Protein AF-R5B743-F1 (afdb_monomer_lite)

Structure (mmCIF, N/CA/C/O backbone):
data_AF-R5B743-F1
#
_entry.id   AF-R5B743-F1
#
loop_
_atom_site.group_PDB
_atom_site.id
_atom_site.type_symbol
_atom_site.label_atom_id
_atom_site.label_alt_id
_atom_site.label_comp_id
_atom_site.label_asym_id
_atom_site.label_entity_id
_atom_site.label_seq_id
_atom_site.pdbx_PDB_ins_code
_atom_site.Cartn_x
_atom_site.Cartn_y
_atom_site.Cartn_z
_atom_site.occupancy
_atom_site.B_iso_or_equiv
_atom_site.auth_seq_id
_atom_site.auth_comp_id
_atom_site.auth_asym_id
_atom_site.auth_atom_id
_atom_site.pdbx_PDB_model_num
ATOM 1 N N . MET A 1 1 ? -42.156 9.345 -15.048 1.00 45.66 1 MET A N 1
ATOM 2 C CA . MET A 1 1 ? -40.883 9.676 -14.371 1.00 45.66 1 MET A CA 1
ATOM 3 C C . MET A 1 1 ? -40.399 8.460 -13.585 1.00 45.66 1 MET A C 1
ATOM 5 O O . MET A 1 1 ? -40.629 8.350 -12.392 1.00 45.66 1 MET A O 1
ATOM 9 N N . LYS A 1 2 ? -39.810 7.484 -14.270 1.00 51.72 2 LYS A N 1
ATOM 10 C CA . LYS A 1 2 ? -39.124 6.329 -13.678 1.00 51.72 2 LYS A CA 1
ATOM 11 C C . LYS A 1 2 ? -37.787 6.313 -14.409 1.00 51.72 2 LYS A C 1
ATOM 13 O O . LYS A 1 2 ? -37.858 6.325 -15.630 1.00 51.72 2 LYS A O 1
ATOM 18 N N . ASN A 1 3 ? -36.669 6.481 -13.694 1.00 46.25 3 ASN A N 1
ATOM 19 C CA . ASN A 1 3 ? -35.263 6.260 -14.120 1.00 46.25 3 ASN A CA 1
ATOM 20 C C . ASN A 1 3 ? -34.226 7.083 -13.320 1.00 46.25 3 ASN A C 1
ATOM 22 O O . ASN A 1 3 ? -33.061 7.111 -13.696 1.00 46.25 3 ASN A O 1
ATOM 26 N N . LEU A 1 4 ? -34.588 7.708 -12.191 1.00 48.09 4 LEU A N 1
ATOM 27 C CA . LEU A 1 4 ? -33.599 8.402 -11.345 1.00 48.09 4 LEU A CA 1
ATOM 28 C C . LEU A 1 4 ? -32.904 7.479 -10.317 1.00 48.09 4 LEU A C 1
ATOM 30 O O . LEU A 1 4 ? -31.839 7.812 -9.814 1.00 48.09 4 LEU A O 1
ATOM 34 N N . GLY A 1 5 ? -33.456 6.290 -10.041 1.00 42.78 5 GLY A N 1
ATOM 35 C CA . GLY A 1 5 ? -32.895 5.345 -9.060 1.00 42.78 5 GLY A CA 1
ATOM 36 C C . GLY A 1 5 ? -31.721 4.489 -9.559 1.00 42.78 5 GLY A C 1
ATOM 37 O O . GLY A 1 5 ? -30.955 3.984 -8.746 1.00 42.78 5 GLY A O 1
ATOM 38 N N . LEU A 1 6 ? -31.547 4.333 -10.878 1.00 48.53 6 LEU A N 1
ATOM 39 C CA . LEU A 1 6 ? -30.544 3.412 -11.432 1.00 48.53 6 LEU A CA 1
ATOM 40 C C . LEU A 1 6 ? -29.128 4.021 -11.470 1.00 48.53 6 LEU A C 1
ATOM 42 O O . LEU A 1 6 ? -28.149 3.315 -11.255 1.00 48.53 6 LEU A O 1
ATOM 46 N N . PHE A 1 7 ? -29.009 5.340 -11.658 1.00 48.09 7 PHE A N 1
ATOM 47 C CA . PHE A 1 7 ? -27.708 6.025 -11.701 1.00 48.09 7 PHE A CA 1
ATOM 48 C C . PHE A 1 7 ? -27.065 6.190 -10.318 1.00 48.09 7 PHE A C 1
ATOM 50 O O . PHE A 1 7 ? -25.853 6.038 -10.188 1.00 48.09 7 PHE A O 1
ATOM 57 N N . ILE A 1 8 ? -27.868 6.433 -9.276 1.00 44.78 8 ILE A N 1
ATOM 58 C CA . ILE A 1 8 ? -27.372 6.559 -7.895 1.00 44.78 8 ILE A CA 1
ATOM 59 C C . ILE A 1 8 ? -26.818 5.217 -7.389 1.00 44.78 8 ILE A C 1
ATOM 61 O O . ILE A 1 8 ? -25.803 5.197 -6.700 1.00 44.78 8 ILE A O 1
ATOM 65 N N . SER A 1 9 ? -27.430 4.095 -7.795 1.00 48.12 9 SER A N 1
ATOM 66 C CA . SER A 1 9 ? -26.965 2.756 -7.425 1.00 48.12 9 SER A CA 1
ATOM 67 C C . SER A 1 9 ? -25.640 2.408 -8.098 1.00 48.12 9 SER A C 1
ATOM 69 O O . SER A 1 9 ? -24.739 1.952 -7.413 1.00 48.12 9 SER A O 1
ATOM 71 N N . ILE A 1 10 ? -25.485 2.647 -9.407 1.00 52.78 10 ILE A N 1
ATOM 72 C CA . ILE A 1 10 ? -24.244 2.309 -10.129 1.00 52.78 10 ILE A CA 1
ATOM 73 C C . ILE A 1 10 ? -23.056 3.121 -9.596 1.00 52.78 10 ILE A C 1
ATOM 75 O O . ILE A 1 10 ? -21.981 2.564 -9.385 1.00 52.78 10 ILE A O 1
ATOM 79 N N . ILE A 1 11 ? -23.251 4.418 -9.328 1.00 51.47 11 ILE A N 1
ATOM 80 C CA . ILE A 1 11 ? -22.197 5.280 -8.773 1.00 51.47 11 ILE A CA 1
ATOM 81 C C . ILE A 1 11 ? -21.819 4.827 -7.356 1.00 51.47 11 ILE A C 1
ATOM 83 O O . ILE A 1 11 ? -20.632 4.723 -7.051 1.00 51.47 11 ILE A O 1
ATOM 87 N N . LEU A 1 12 ? -22.801 4.496 -6.508 1.00 48.28 12 LEU A N 1
ATOM 88 C CA . LEU A 1 12 ? -22.537 4.002 -5.155 1.00 48.28 12 LEU A CA 1
ATOM 89 C C . LEU A 1 12 ? -21.845 2.629 -5.170 1.00 48.28 12 LEU A C 1
ATOM 91 O O . LEU A 1 12 ? -20.898 2.423 -4.417 1.00 48.28 12 LEU A O 1
ATOM 95 N N . THR A 1 13 ? -22.242 1.718 -6.064 1.00 49.03 13 THR A N 1
ATOM 96 C CA . THR A 1 13 ? -21.577 0.419 -6.241 1.00 49.03 13 THR A CA 1
ATOM 97 C C . THR A 1 13 ? -20.143 0.579 -6.749 1.00 49.03 13 THR A C 1
ATOM 99 O O . THR A 1 13 ? -19.257 -0.094 -6.239 1.00 49.03 13 THR A O 1
ATOM 102 N N . ALA A 1 14 ? -19.873 1.489 -7.691 1.00 51.22 14 ALA A N 1
ATOM 103 C CA . ALA A 1 14 ? -18.515 1.750 -8.179 1.00 51.22 14 ALA A CA 1
ATOM 104 C C . ALA A 1 14 ? -17.612 2.387 -7.103 1.00 51.22 14 ALA A C 1
ATOM 106 O O . ALA A 1 14 ? -16.446 2.020 -6.976 1.00 51.22 14 ALA A O 1
ATOM 107 N N . LEU A 1 15 ? -18.154 3.299 -6.287 1.00 50.47 15 LEU A N 1
ATOM 108 C CA . LEU A 1 15 ? -17.445 3.879 -5.140 1.00 50.47 15 LEU A CA 1
ATOM 109 C C . LEU A 1 15 ? -17.145 2.826 -4.064 1.00 50.47 15 LEU A C 1
ATOM 111 O O . LEU A 1 15 ? -16.031 2.792 -3.547 1.00 50.47 15 LEU A O 1
ATOM 115 N N . MET A 1 16 ? -18.098 1.938 -3.765 1.00 49.44 16 MET A N 1
ATOM 116 C CA . MET A 1 16 ? -17.890 0.839 -2.814 1.00 49.44 16 MET A CA 1
ATOM 117 C C . MET A 1 16 ? -16.926 -0.225 -3.350 1.00 49.44 16 MET A C 1
ATOM 119 O O . MET A 1 16 ? -16.073 -0.688 -2.600 1.00 49.44 16 MET A O 1
ATOM 123 N N . ALA A 1 17 ? -16.986 -0.569 -4.639 1.00 49.09 17 ALA A N 1
ATOM 124 C CA . ALA A 1 17 ? -16.027 -1.478 -5.269 1.00 49.09 17 ALA A CA 1
ATOM 125 C C . ALA A 1 17 ? -14.595 -0.911 -5.243 1.00 49.09 17 ALA A C 1
ATOM 127 O O . ALA A 1 17 ? -13.651 -1.646 -4.968 1.00 49.09 17 ALA A O 1
ATOM 128 N N . ASN A 1 18 ? -14.433 0.404 -5.441 1.00 51.22 18 ASN A N 1
ATOM 129 C CA . ASN A 1 18 ? -13.135 1.073 -5.308 1.00 51.22 18 ASN A CA 1
ATOM 130 C C . ASN A 1 18 ? -12.635 1.133 -3.855 1.00 51.22 18 ASN A C 1
ATOM 132 O O . ASN A 1 18 ? -11.429 1.070 -3.633 1.00 51.22 18 ASN A O 1
ATOM 136 N N . ALA A 1 19 ? -13.530 1.247 -2.868 1.00 53.56 19 ALA A N 1
ATOM 137 C CA . ALA A 1 19 ? -13.162 1.185 -1.451 1.00 53.56 19 ALA A CA 1
ATOM 138 C C . ALA A 1 19 ? -12.728 -0.229 -1.021 1.00 53.56 19 ALA A C 1
ATOM 140 O O . ALA A 1 19 ? -11.839 -0.373 -0.191 1.00 53.56 19 ALA A O 1
ATOM 141 N N . GLN A 1 20 ? -13.307 -1.275 -1.623 1.00 64.56 20 GLN A N 1
ATOM 142 C CA . GLN A 1 20 ? -12.974 -2.674 -1.329 1.00 64.56 20 GLN A CA 1
ATOM 143 C C . GLN A 1 20 ? -11.615 -3.128 -1.888 1.00 64.56 20 GLN A C 1
ATOM 145 O O . GLN A 1 20 ? -11.153 -4.201 -1.524 1.00 64.56 20 GLN A O 1
ATOM 150 N N . ASN A 1 21 ? -10.951 -2.337 -2.739 1.00 84.75 21 ASN A N 1
ATOM 151 C CA . ASN A 1 21 ? -9.664 -2.696 -3.349 1.00 84.75 21 ASN A CA 1
ATOM 152 C C . ASN A 1 21 ? -8.496 -1.841 -2.829 1.00 84.75 21 ASN A C 1
ATOM 154 O O . ASN A 1 21 ? -7.541 -1.562 -3.556 1.00 84.75 21 ASN A O 1
ATOM 158 N N . LYS A 1 22 ? -8.596 -1.366 -1.586 1.00 92.00 22 LYS A N 1
ATOM 159 C CA . LYS A 1 22 ? -7.601 -0.500 -0.955 1.00 92.00 22 LYS A CA 1
ATOM 160 C C . LYS A 1 22 ? -7.069 -1.103 0.333 1.00 92.00 22 LYS A C 1
ATOM 162 O O . LYS A 1 22 ? -7.779 -1.779 1.078 1.00 92.00 22 LYS A O 1
ATOM 167 N N . ILE A 1 23 ? -5.804 -0.819 0.596 1.00 96.06 23 ILE A N 1
ATOM 168 C CA . ILE A 1 23 ? -5.110 -1.198 1.822 1.00 96.06 23 ILE A CA 1
ATOM 169 C C . ILE A 1 23 ? -4.493 0.038 2.469 1.00 96.06 23 ILE A C 1
ATOM 171 O O . ILE A 1 23 ? -4.224 1.043 1.808 1.00 96.06 23 ILE A O 1
ATOM 175 N N . GLU A 1 24 ? -4.257 -0.050 3.765 1.00 96.94 24 GLU A N 1
ATOM 176 C CA . GLU A 1 24 ? -3.432 0.883 4.514 1.00 96.94 24 GLU A CA 1
ATOM 177 C C . GLU A 1 24 ? -2.017 0.328 4.642 1.00 96.94 24 GLU A C 1
ATOM 179 O O . GLU A 1 24 ? -1.807 -0.871 4.844 1.00 96.94 24 GLU A O 1
ATOM 184 N N . ILE A 1 25 ? -1.043 1.223 4.518 1.00 98.19 25 ILE A N 1
ATOM 185 C CA . ILE A 1 25 ? 0.374 0.947 4.706 1.00 98.19 25 ILE A CA 1
ATOM 186 C C . ILE A 1 25 ? 0.864 1.883 5.796 1.00 98.19 25 ILE A C 1
ATOM 188 O O . ILE A 1 25 ? 0.698 3.098 5.697 1.00 98.19 25 ILE A O 1
ATOM 192 N N . ILE A 1 26 ? 1.465 1.312 6.831 1.00 98.25 26 ILE A N 1
ATOM 193 C CA . ILE A 1 26 ? 1.949 2.038 7.997 1.00 98.25 26 ILE A CA 1
ATOM 194 C C . ILE A 1 26 ? 3.458 1.853 8.069 1.00 98.25 26 ILE A C 1
ATOM 196 O O . ILE A 1 26 ? 3.950 0.730 8.175 1.00 98.25 26 ILE A O 1
ATOM 200 N N . ALA A 1 27 ? 4.194 2.955 8.018 1.00 96.75 27 ALA A N 1
ATOM 201 C CA . ALA A 1 27 ? 5.645 2.982 8.135 1.00 96.75 27 ALA A CA 1
ATOM 202 C C . ALA A 1 27 ? 6.055 4.256 8.870 1.00 96.75 27 ALA A C 1
ATOM 204 O O . ALA A 1 27 ? 5.438 5.302 8.692 1.00 96.75 27 ALA A O 1
ATOM 205 N N . ASN A 1 28 ? 7.077 4.175 9.726 1.00 94.25 28 ASN A N 1
ATOM 206 C CA . ASN A 1 28 ? 7.626 5.343 10.428 1.00 94.25 28 ASN A CA 1
ATOM 207 C C . ASN A 1 28 ? 6.571 6.204 11.167 1.00 94.25 28 ASN A C 1
ATOM 209 O O . ASN A 1 28 ? 6.695 7.422 11.256 1.00 94.25 28 ASN A O 1
ATOM 213 N N . GLY A 1 29 ? 5.515 5.573 11.700 1.00 91.00 29 GLY A N 1
ATOM 214 C CA . GLY A 1 29 ? 4.419 6.258 12.402 1.00 91.00 29 GLY A CA 1
ATOM 215 C C . GLY A 1 29 ? 3.458 7.040 11.497 1.00 91.00 29 GLY A C 1
ATOM 216 O O . GLY A 1 29 ? 2.577 7.730 12.003 1.00 91.00 29 GLY A O 1
ATOM 217 N N . GLN A 1 30 ? 3.615 6.936 10.179 1.00 93.88 30 GLN A N 1
ATOM 218 C CA . GLN A 1 30 ? 2.732 7.509 9.172 1.00 93.88 30 GLN A CA 1
ATOM 219 C C . GLN A 1 30 ? 1.862 6.411 8.558 1.00 93.88 30 GLN A C 1
ATOM 221 O O . GLN A 1 30 ? 2.275 5.253 8.495 1.00 93.88 30 GLN A O 1
ATOM 226 N N . THR A 1 31 ? 0.686 6.790 8.061 1.00 96.25 31 THR A N 1
ATOM 227 C CA . THR A 1 31 ? -0.220 5.900 7.327 1.00 96.25 31 THR A CA 1
ATOM 228 C C . THR A 1 31 ? -0.480 6.479 5.946 1.00 96.25 31 THR A C 1
ATOM 230 O O . THR A 1 31 ? -0.841 7.649 5.821 1.00 96.25 31 THR A O 1
ATOM 233 N N . MET A 1 32 ? -0.335 5.652 4.916 1.00 96.56 32 MET A N 1
ATOM 234 C CA . MET A 1 32 ? -0.732 5.961 3.546 1.00 96.56 32 MET A CA 1
ATOM 235 C C . MET A 1 32 ? -1.708 4.904 3.036 1.00 96.56 32 MET A C 1
ATOM 237 O O . MET A 1 32 ? -1.681 3.752 3.465 1.00 96.56 32 MET A O 1
ATOM 241 N N . THR A 1 33 ? -2.576 5.287 2.107 1.00 96.50 33 THR A N 1
ATOM 242 C CA . THR A 1 33 ? -3.475 4.350 1.423 1.00 96.50 33 THR A CA 1
ATOM 243 C C . THR A 1 33 ? -2.841 3.897 0.116 1.00 96.50 33 THR A C 1
ATOM 245 O O . THR A 1 33 ? -2.176 4.683 -0.555 1.00 96.50 33 THR A O 1
ATOM 248 N N . ALA A 1 34 ? -3.063 2.643 -0.263 1.00 97.38 34 ALA A N 1
ATOM 249 C CA . ALA A 1 34 ? -2.696 2.127 -1.569 1.00 97.38 34 ALA A CA 1
ATOM 250 C C . ALA A 1 34 ? -3.890 1.465 -2.256 1.00 97.38 34 ALA A C 1
ATOM 252 O O . ALA A 1 34 ? -4.627 0.698 -1.633 1.00 97.38 34 ALA A O 1
ATOM 253 N N . THR A 1 35 ? -4.045 1.727 -3.551 1.00 96.38 35 THR A N 1
ATOM 254 C CA . THR A 1 35 ? -5.000 1.029 -4.412 1.00 96.38 35 THR A CA 1
ATOM 255 C C . THR A 1 35 ? -4.345 -0.231 -4.975 1.00 96.38 35 THR A C 1
ATOM 257 O O . THR A 1 35 ? -3.270 -0.175 -5.577 1.00 96.38 35 THR A O 1
ATOM 260 N N . LEU A 1 36 ? -4.987 -1.380 -4.778 1.00 97.00 36 LEU A N 1
ATOM 261 C CA . LEU A 1 36 ? -4.525 -2.668 -5.281 1.00 97.00 36 LEU A CA 1
ATOM 262 C C . LEU A 1 36 ? -4.733 -2.787 -6.799 1.00 97.00 36 LEU A C 1
ATOM 264 O O . LEU A 1 36 ? -5.680 -2.250 -7.375 1.00 97.00 36 LEU A O 1
ATOM 268 N N . ALA A 1 37 ? -3.837 -3.516 -7.458 1.00 95.94 37 ALA A N 1
ATOM 269 C CA . ALA A 1 37 ? -3.939 -3.826 -8.877 1.00 95.94 37 ALA A CA 1
ATOM 270 C C . ALA A 1 37 ? -5.018 -4.893 -9.133 1.00 95.94 37 ALA A C 1
ATOM 272 O O . ALA A 1 37 ? -5.333 -5.698 -8.261 1.00 95.94 37 ALA A O 1
ATOM 273 N N . ASP A 1 38 ? -5.545 -4.953 -10.357 1.00 93.31 38 ASP A N 1
ATOM 274 C CA . ASP A 1 38 ? -6.461 -6.023 -10.769 1.00 93.31 38 ASP A CA 1
ATOM 275 C C . ASP A 1 38 ? -5.685 -7.304 -11.133 1.0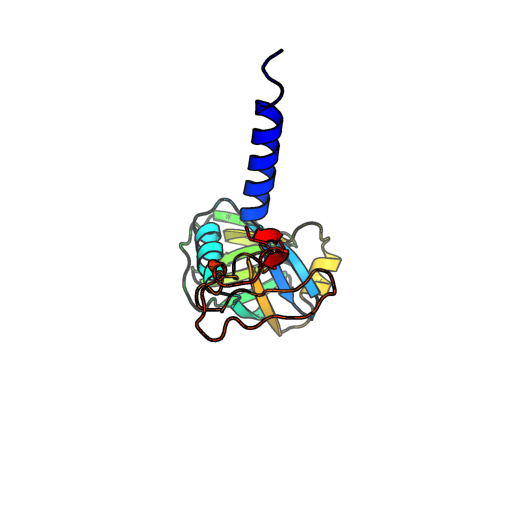0 93.31 38 ASP A C 1
ATOM 277 O O . ASP A 1 38 ? -5.566 -7.689 -12.297 1.00 93.31 38 ASP A O 1
ATOM 281 N N . THR A 1 39 ? -5.067 -7.931 -10.128 1.00 94.06 39 THR A N 1
ATOM 282 C CA . THR A 1 39 ? -4.296 -9.176 -10.265 1.00 94.06 39 THR A CA 1
ATOM 283 C C . THR A 1 39 ? -4.728 -10.200 -9.223 1.00 94.06 39 THR A C 1
ATOM 285 O O . THR A 1 39 ? -5.185 -9.859 -8.133 1.00 94.06 39 THR A O 1
ATOM 288 N N . GLU A 1 40 ? -4.552 -11.485 -9.531 1.00 95.81 40 GLU A N 1
ATOM 289 C CA . GLU A 1 40 ? -4.856 -12.556 -8.577 1.00 95.81 40 GLU A CA 1
ATOM 290 C C . GLU A 1 40 ? -3.989 -12.459 -7.309 1.00 95.81 40 GLU A C 1
ATOM 292 O O . GLU A 1 40 ? -4.477 -12.659 -6.199 1.00 95.81 40 GLU A O 1
ATOM 297 N N . ALA A 1 41 ? -2.723 -12.053 -7.453 1.00 97.44 41 ALA A N 1
ATOM 298 C CA . ALA A 1 41 ? -1.833 -11.801 -6.323 1.00 97.44 41 ALA A CA 1
ATOM 299 C C . ALA A 1 41 ? -2.375 -10.717 -5.382 1.00 97.44 41 ALA A C 1
ATOM 301 O O . ALA A 1 41 ? -2.346 -10.894 -4.167 1.00 97.44 41 ALA A O 1
ATOM 302 N N . ALA A 1 42 ? -2.892 -9.615 -5.934 1.00 97.00 42 ALA A N 1
ATOM 303 C CA . ALA A 1 42 ? -3.448 -8.518 -5.153 1.00 97.00 42 ALA A CA 1
ATOM 304 C C . ALA A 1 42 ? -4.738 -8.923 -4.418 1.00 97.00 42 ALA A C 1
ATOM 306 O O . ALA A 1 42 ? -4.897 -8.613 -3.238 1.00 97.00 42 ALA A O 1
ATOM 307 N N . ARG A 1 43 ? -5.623 -9.693 -5.067 1.00 95.44 43 ARG A N 1
ATOM 308 C CA . ARG A 1 43 ? -6.833 -10.235 -4.420 1.00 95.44 43 ARG A CA 1
ATOM 309 C C . ARG A 1 43 ? -6.496 -11.203 -3.287 1.00 95.44 43 ARG A C 1
ATOM 311 O O . ARG A 1 43 ? -7.111 -11.145 -2.222 1.00 95.44 43 ARG A O 1
ATOM 318 N N . GLN A 1 44 ? -5.494 -12.063 -3.481 1.00 96.19 44 GLN A N 1
ATOM 319 C CA . GLN A 1 44 ? -5.034 -12.958 -2.419 1.00 96.19 44 GLN A CA 1
ATOM 320 C C . GLN A 1 44 ? -4.309 -12.214 -1.300 1.00 96.19 44 GLN A C 1
ATOM 322 O O . GLN A 1 44 ? -4.483 -12.582 -0.143 1.00 96.19 44 GLN A O 1
ATOM 327 N N . LEU A 1 45 ? -3.555 -11.151 -1.599 1.00 97.06 45 LEU A N 1
ATOM 328 C CA . LEU A 1 45 ? -3.004 -10.269 -0.570 1.00 97.06 45 LEU A CA 1
ATOM 329 C C . LEU A 1 45 ? -4.131 -9.696 0.297 1.00 97.06 45 LEU A C 1
ATOM 331 O O . LEU A 1 45 ? -4.078 -9.834 1.515 1.00 97.06 45 LEU A O 1
ATOM 335 N N . LEU A 1 46 ? -5.173 -9.132 -0.318 1.00 94.50 46 LEU A N 1
ATOM 336 C CA . LEU A 1 46 ? -6.326 -8.594 0.404 1.00 94.50 46 LEU A CA 1
ATOM 337 C C . LEU A 1 46 ? -7.018 -9.660 1.270 1.00 94.50 46 LEU A C 1
ATOM 339 O O . LEU A 1 46 ? -7.244 -9.430 2.452 1.00 94.50 46 LEU A O 1
ATOM 343 N N . THR A 1 47 ? -7.256 -10.851 0.712 1.00 93.19 47 THR A N 1
ATOM 344 C CA . THR A 1 47 ? -7.846 -11.995 1.440 1.00 93.19 47 THR A CA 1
ATOM 345 C C . THR A 1 47 ? -6.995 -12.404 2.644 1.00 93.19 47 THR A C 1
ATOM 347 O O . THR A 1 47 ? -7.495 -12.837 3.678 1.00 93.19 47 THR A O 1
ATOM 350 N N . ARG A 1 48 ? -5.669 -12.294 2.534 1.00 94.75 48 ARG A N 1
ATOM 351 C CA . ARG A 1 48 ? -4.759 -12.619 3.638 1.00 94.75 48 ARG A CA 1
ATOM 352 C C . ARG A 1 48 ? -4.857 -11.579 4.745 1.00 94.75 48 ARG A C 1
ATOM 354 O O . ARG A 1 48 ? -4.889 -11.977 5.907 1.00 94.75 48 ARG A O 1
ATOM 361 N N . LEU A 1 49 ? -4.992 -10.305 4.376 1.00 94.31 49 LEU A N 1
ATOM 362 C CA . LEU A 1 49 ? -5.198 -9.187 5.299 1.00 94.31 49 LEU A CA 1
ATOM 363 C C . LEU A 1 49 ? -6.568 -9.209 5.998 1.00 94.31 49 LEU A C 1
ATOM 365 O O . LEU A 1 49 ? -6.696 -8.581 7.046 1.00 94.31 49 LEU A O 1
ATOM 369 N N . ASP A 1 50 ? -7.557 -9.966 5.501 1.00 89.38 50 ASP A N 1
ATOM 370 C CA . ASP A 1 50 ? -8.805 -10.227 6.243 1.00 89.38 50 ASP A CA 1
ATOM 371 C C . ASP A 1 50 ? -8.551 -10.987 7.560 1.00 89.38 50 ASP A C 1
ATOM 373 O O . ASP A 1 50 ? -9.327 -10.864 8.501 1.00 89.38 50 ASP A O 1
ATOM 377 N N . ASN A 1 51 ? -7.447 -11.738 7.669 1.00 89.75 51 ASN A N 1
ATOM 378 C CA . ASN A 1 51 ? -7.058 -12.408 8.921 1.00 89.75 51 ASN A CA 1
ATOM 379 C C . ASN A 1 51 ? -6.324 -11.471 9.897 1.00 89.75 51 ASN A C 1
ATOM 381 O O . ASN A 1 51 ? -5.924 -11.899 10.980 1.00 89.75 51 ASN A O 1
ATOM 385 N N . GLY A 1 52 ? -6.111 -10.217 9.500 1.00 90.31 52 GLY A N 1
ATOM 386 C CA . GLY A 1 52 ? -5.459 -9.185 10.290 1.00 90.31 52 GLY A CA 1
ATOM 387 C C . GLY A 1 52 ? -4.253 -8.545 9.591 1.00 90.31 52 GLY A C 1
ATOM 388 O O . GLY A 1 52 ? -3.761 -9.046 8.573 1.00 90.31 52 GLY A O 1
ATOM 389 N N . PRO A 1 53 ? -3.751 -7.424 10.142 1.00 96.00 53 PRO A N 1
ATOM 390 C CA . PRO A 1 53 ? -2.571 -6.745 9.623 1.00 96.00 53 PRO A CA 1
ATOM 391 C C . PRO A 1 53 ? -1.315 -7.619 9.666 1.00 96.00 53 PRO A C 1
ATOM 393 O O . PRO A 1 53 ? -1.096 -8.383 10.606 1.00 96.00 53 PRO A O 1
ATOM 396 N N . VAL A 1 54 ? -0.432 -7.426 8.689 1.00 97.62 54 VAL A N 1
ATOM 397 C CA . VAL A 1 54 ? 0.901 -8.038 8.656 1.00 97.62 54 VAL A CA 1
ATOM 398 C C . VAL A 1 54 ? 1.971 -6.967 8.770 1.00 97.62 54 VAL A C 1
ATOM 400 O O . VAL A 1 54 ? 1.974 -6.005 8.009 1.00 97.62 54 VAL A O 1
ATOM 403 N N . THR A 1 55 ? 2.931 -7.175 9.667 1.00 98.31 55 THR A N 1
ATOM 404 C CA . THR A 1 55 ? 4.135 -6.346 9.765 1.00 98.31 55 THR A CA 1
ATOM 405 C C . THR A 1 55 ? 5.337 -7.078 9.192 1.00 98.31 55 THR A C 1
ATOM 407 O O . THR A 1 55 ? 5.663 -8.185 9.617 1.00 98.31 55 THR A O 1
ATOM 410 N N . ILE A 1 56 ? 6.016 -6.437 8.248 1.00 98.56 56 ILE A N 1
ATOM 411 C CA . ILE A 1 56 ? 7.163 -6.978 7.527 1.00 98.56 56 ILE A CA 1
ATOM 412 C C . ILE A 1 56 ? 8.351 -6.064 7.785 1.00 98.56 56 ILE A C 1
ATOM 414 O O . ILE A 1 56 ? 8.270 -4.847 7.610 1.00 98.56 56 ILE A O 1
ATOM 418 N N . ARG A 1 57 ? 9.480 -6.650 8.184 1.00 98.44 57 ARG A N 1
ATOM 419 C CA . ARG A 1 57 ? 10.749 -5.926 8.196 1.00 98.44 57 ARG A CA 1
ATOM 420 C C . ARG A 1 57 ? 11.229 -5.787 6.755 1.00 98.44 57 ARG A C 1
ATOM 422 O O . ARG A 1 57 ? 11.566 -6.787 6.125 1.00 98.44 57 ARG A O 1
ATOM 429 N N . MET A 1 58 ? 11.266 -4.562 6.249 1.00 98.62 58 MET A N 1
ATOM 430 C CA . MET A 1 58 ? 11.686 -4.255 4.886 1.00 98.62 58 MET A CA 1
ATOM 431 C C . MET A 1 58 ? 13.032 -3.534 4.893 1.00 98.62 58 MET A C 1
ATOM 433 O O . MET A 1 58 ? 13.253 -2.611 5.679 1.00 98.62 58 MET A O 1
ATOM 437 N N . ASN A 1 59 ? 13.937 -3.961 4.017 1.00 98.44 59 ASN A N 1
ATOM 438 C CA . ASN A 1 59 ? 15.280 -3.404 3.890 1.00 98.44 59 ASN A CA 1
ATOM 439 C C . ASN A 1 59 ? 15.432 -2.654 2.575 1.00 98.44 59 ASN A C 1
ATOM 441 O O . ASN A 1 59 ? 14.771 -2.971 1.589 1.00 98.44 59 ASN A O 1
ATOM 445 N N . ASP A 1 60 ? 16.326 -1.675 2.576 1.00 97.56 60 ASP A N 1
ATOM 446 C CA . ASP A 1 60 ? 16.746 -1.003 1.361 1.00 97.56 60 ASP A CA 1
ATOM 447 C C . ASP A 1 60 ? 17.464 -1.955 0.408 1.00 97.56 60 ASP A C 1
ATOM 449 O O . ASP A 1 60 ? 18.321 -2.738 0.827 1.00 97.56 60 ASP A O 1
ATOM 453 N N . TYR A 1 61 ? 17.134 -1.857 -0.875 1.00 96.50 61 TYR A N 1
ATOM 454 C CA . TYR A 1 61 ? 17.836 -2.570 -1.928 1.00 96.50 61 TYR A CA 1
ATOM 455 C C . TYR A 1 61 ? 17.968 -1.684 -3.167 1.00 96.50 61 TYR A C 1
ATOM 457 O O . TYR A 1 61 ? 17.052 -0.953 -3.541 1.00 96.50 61 TYR A O 1
ATOM 465 N N . GLY A 1 62 ? 19.156 -1.688 -3.775 1.00 94.19 62 GLY A N 1
ATOM 466 C CA . GLY A 1 62 ? 19.443 -0.936 -5.001 1.00 94.19 62 GLY A CA 1
ATOM 467 C C . GLY A 1 62 ? 19.364 0.597 -4.901 1.00 94.19 62 GLY A C 1
ATOM 468 O O . GLY A 1 62 ? 19.652 1.264 -5.889 1.00 94.19 62 GLY A O 1
ATOM 469 N N . GLY A 1 63 ? 19.006 1.175 -3.747 1.00 95.00 63 GLY A N 1
ATOM 470 C CA . GLY A 1 63 ? 18.806 2.620 -3.582 1.00 95.00 63 GLY A CA 1
ATOM 471 C C . GLY A 1 63 ? 17.522 3.158 -4.230 1.00 95.00 63 GLY A C 1
ATOM 472 O O . GLY A 1 63 ? 17.419 4.359 -4.489 1.00 95.00 63 GLY A O 1
ATOM 473 N N . PHE A 1 64 ? 16.556 2.286 -4.538 1.00 96.25 64 PHE A N 1
ATOM 474 C CA . PHE A 1 64 ? 15.276 2.665 -5.154 1.00 96.25 64 PHE A CA 1
ATOM 475 C C . PHE A 1 64 ? 14.062 1.879 -4.639 1.00 96.25 64 PHE A C 1
ATOM 477 O O . PHE A 1 64 ? 12.934 2.198 -5.030 1.00 96.25 64 PHE A O 1
ATOM 484 N N . GLU A 1 65 ? 14.255 0.872 -3.786 1.00 97.88 65 GLU A N 1
ATOM 485 C CA . GLU A 1 65 ? 13.169 0.042 -3.268 1.00 97.88 65 GLU A CA 1
ATOM 486 C C . GLU A 1 65 ? 13.385 -0.403 -1.817 1.00 97.88 65 GLU A C 1
ATOM 488 O O . GLU A 1 65 ? 14.507 -0.494 -1.312 1.00 97.88 65 GLU A O 1
ATOM 493 N N . LYS A 1 66 ? 12.265 -0.700 -1.156 1.00 98.44 66 LYS A N 1
ATOM 494 C CA . LYS A 1 66 ? 12.198 -1.487 0.072 1.00 98.44 66 LYS A CA 1
ATOM 495 C C . LYS A 1 66 ? 11.699 -2.880 -0.267 1.00 98.44 66 LYS A C 1
ATOM 497 O O . LYS A 1 66 ? 10.681 -2.996 -0.943 1.00 98.44 66 LYS A O 1
ATOM 502 N N . VAL A 1 67 ? 12.353 -3.914 0.253 1.00 98.44 67 VAL A N 1
ATOM 503 C CA . VAL A 1 67 ? 11.959 -5.316 0.054 1.00 98.44 67 VAL A CA 1
ATOM 504 C C . VAL A 1 67 ? 11.872 -6.062 1.379 1.00 98.44 67 VAL A C 1
ATOM 506 O O . VAL A 1 67 ? 12.710 -5.877 2.264 1.00 98.44 67 VAL A O 1
ATOM 509 N N . GLY A 1 68 ? 10.863 -6.917 1.520 1.00 98.50 68 GLY A N 1
ATOM 510 C CA . GLY A 1 68 ? 10.727 -7.826 2.654 1.00 98.50 68 GLY A CA 1
ATOM 511 C C . GLY A 1 68 ? 9.864 -9.036 2.313 1.00 98.50 68 GLY A C 1
ATOM 512 O O . GLY A 1 68 ? 9.028 -8.982 1.411 1.00 98.50 68 GLY A O 1
ATOM 513 N N . SER A 1 69 ? 10.074 -10.132 3.035 1.00 98.31 69 SER A N 1
ATOM 514 C CA . SER A 1 69 ? 9.367 -11.390 2.793 1.00 98.31 69 SER A CA 1
ATOM 515 C C . SER A 1 69 ? 8.035 -11.432 3.543 1.00 98.31 69 SER A C 1
ATOM 517 O O . SER A 1 69 ? 7.967 -11.174 4.747 1.00 98.31 69 SER A O 1
ATOM 519 N N . LEU A 1 70 ? 6.975 -11.785 2.826 1.00 98.19 70 LEU A N 1
ATOM 520 C CA . LEU A 1 70 ? 5.680 -12.163 3.373 1.00 98.19 70 LEU A CA 1
ATOM 521 C C . LEU A 1 70 ? 5.825 -13.530 4.071 1.00 98.19 70 LEU A C 1
ATOM 523 O O . LEU A 1 70 ? 6.471 -14.420 3.519 1.00 98.19 70 LEU A O 1
ATOM 527 N N . PRO A 1 71 ? 5.202 -13.769 5.238 1.00 97.19 71 PRO A N 1
ATOM 528 C CA . PRO A 1 71 ? 5.181 -15.109 5.840 1.00 97.19 71 PRO A CA 1
ATOM 529 C C . PRO A 1 71 ? 4.423 -16.194 5.047 1.00 97.19 71 PRO A C 1
ATOM 531 O O . PRO A 1 71 ? 4.234 -17.300 5.549 1.00 97.19 71 PRO A O 1
ATOM 534 N N . TRP A 1 72 ? 3.939 -15.891 3.843 1.00 96.75 72 TRP A N 1
ATOM 535 C CA . TRP A 1 72 ? 3.188 -16.789 2.974 1.00 96.75 72 TRP A CA 1
ATOM 536 C C . TRP A 1 72 ? 3.385 -16.374 1.512 1.00 96.75 72 TRP A C 1
ATOM 538 O O . TRP A 1 72 ? 3.654 -15.212 1.212 1.00 96.75 72 TRP A O 1
ATOM 548 N N . SER A 1 73 ? 3.217 -17.321 0.592 1.00 97.56 73 SER A N 1
ATOM 549 C CA . SER A 1 73 ? 3.327 -17.049 -0.842 1.00 97.56 73 SER A CA 1
ATOM 550 C C . SER A 1 73 ? 2.011 -16.540 -1.441 1.00 97.56 73 SER A C 1
ATOM 552 O O . SER A 1 73 ? 0.915 -16.850 -0.962 1.00 97.56 73 SER A O 1
ATOM 554 N N . LEU A 1 74 ? 2.141 -15.802 -2.538 1.00 97.94 74 LEU A N 1
ATOM 555 C CA . LEU A 1 74 ? 1.080 -15.314 -3.409 1.00 97.94 74 LEU A CA 1
ATOM 556 C C . LEU A 1 74 ? 1.322 -15.815 -4.847 1.00 97.94 74 LEU A C 1
ATOM 558 O O . LEU A 1 74 ? 2.469 -16.043 -5.245 1.00 97.94 74 LEU A O 1
ATOM 562 N N . PRO A 1 75 ? 0.267 -15.987 -5.659 1.00 97.06 75 PRO A N 1
ATOM 563 C CA . PRO A 1 75 ? 0.405 -16.468 -7.030 1.00 97.06 75 PRO A CA 1
ATOM 564 C C . PRO A 1 75 ? 1.093 -15.426 -7.919 1.00 97.06 75 PRO A C 1
ATOM 566 O O . PRO A 1 75 ? 0.542 -14.363 -8.202 1.00 97.06 75 PRO A O 1
ATOM 569 N N . ALA A 1 76 ? 2.295 -15.740 -8.399 1.00 95.38 76 ALA A N 1
ATOM 570 C CA . ALA A 1 76 ? 3.029 -14.868 -9.308 1.00 95.38 76 ALA A CA 1
ATOM 571 C C . ALA A 1 76 ? 2.447 -14.911 -10.735 1.00 95.38 76 ALA A C 1
ATOM 573 O O . ALA A 1 76 ? 2.233 -15.973 -11.314 1.00 95.38 76 ALA A O 1
ATOM 574 N N . SER A 1 77 ? 2.249 -13.734 -11.323 1.00 95.06 77 SER A N 1
ATOM 575 C CA . SER A 1 77 ? 1.906 -13.496 -12.730 1.00 95.06 77 SER A CA 1
ATOM 576 C C . SER A 1 77 ? 2.847 -12.426 -13.295 1.00 95.06 77 SER A C 1
ATOM 578 O O . SER A 1 77 ? 2.459 -11.298 -13.600 1.00 95.06 77 SER A O 1
ATOM 580 N N . ASN A 1 78 ? 4.135 -12.777 -13.356 1.00 97.25 78 ASN A N 1
ATOM 581 C CA . ASN A 1 78 ? 5.192 -11.818 -13.657 1.00 97.25 78 ASN A CA 1
ATOM 582 C C . ASN A 1 78 ? 5.081 -11.254 -15.079 1.00 97.25 78 ASN A C 1
ATOM 584 O O . ASN A 1 78 ? 4.839 -11.986 -16.040 1.00 97.25 78 ASN A O 1
ATOM 588 N N . ARG A 1 79 ? 5.343 -9.954 -15.216 1.00 97.31 79 ARG A N 1
ATOM 589 C CA . ARG A 1 79 ? 5.480 -9.257 -16.496 1.00 97.31 79 ARG A CA 1
ATOM 590 C C . ARG A 1 79 ? 6.595 -8.223 -16.424 1.00 97.31 79 ARG A C 1
ATOM 592 O O . ARG A 1 79 ? 6.863 -7.676 -15.355 1.00 97.31 79 ARG A O 1
ATOM 599 N N . GLN A 1 80 ? 7.209 -7.933 -17.568 1.00 98.19 80 GLN A N 1
ATOM 600 C CA . GLN A 1 80 ? 8.164 -6.835 -17.671 1.00 98.19 80 GLN A CA 1
ATOM 601 C C . GLN A 1 80 ? 7.440 -5.514 -17.395 1.00 98.19 80 GLN A C 1
ATOM 603 O O . GLN A 1 80 ? 6.446 -5.198 -18.053 1.00 98.19 80 GLN A O 1
ATOM 608 N N . ILE A 1 81 ? 7.926 -4.753 -16.420 1.00 97.69 81 ILE A N 1
ATOM 609 C CA . ILE A 1 81 ? 7.334 -3.478 -16.022 1.00 97.69 81 ILE A CA 1
ATOM 610 C C . ILE A 1 81 ? 8.417 -2.524 -15.528 1.00 97.69 81 ILE A C 1
ATOM 612 O O . ILE A 1 81 ? 9.354 -2.935 -14.844 1.00 97.69 81 ILE A O 1
ATOM 616 N N . THR A 1 82 ? 8.279 -1.249 -15.885 1.00 98.44 82 THR A N 1
ATOM 617 C CA . THR A 1 82 ? 9.078 -0.157 -15.326 1.00 98.44 82 THR A CA 1
ATOM 618 C C . THR A 1 82 ? 8.316 0.453 -14.161 1.00 98.44 82 THR A C 1
ATOM 620 O O . THR A 1 82 ? 7.216 0.969 -14.346 1.00 98.44 82 THR A O 1
ATOM 623 N N . THR A 1 83 ? 8.888 0.371 -12.966 1.00 98.25 83 THR A N 1
ATOM 624 C CA . THR A 1 83 ? 8.307 0.903 -11.736 1.00 98.25 83 THR A CA 1
ATOM 625 C C . THR A 1 83 ? 8.660 2.369 -11.540 1.00 98.25 83 THR A C 1
ATOM 627 O O . THR A 1 83 ? 9.622 2.900 -12.103 1.00 98.25 83 THR A O 1
ATOM 630 N N . THR A 1 84 ? 7.862 3.029 -10.720 1.00 98.12 84 THR A N 1
ATOM 631 C CA . THR A 1 84 ? 8.023 4.407 -10.273 1.00 98.12 84 THR A CA 1
ATOM 632 C C . THR A 1 84 ? 7.715 4.496 -8.781 1.00 98.12 84 THR A C 1
ATOM 634 O O . THR A 1 84 ? 7.161 3.568 -8.188 1.00 98.12 84 THR A O 1
ATOM 637 N N . ALA A 1 85 ? 8.056 5.626 -8.159 1.00 98.25 85 ALA A N 1
ATOM 638 C CA . ALA A 1 85 ? 7.790 5.826 -6.741 1.00 98.25 85 ALA A CA 1
ATOM 639 C C . ALA A 1 85 ? 6.298 5.624 -6.417 1.00 98.25 85 ALA A C 1
ATOM 641 O O . ALA A 1 85 ? 5.426 6.155 -7.112 1.00 98.25 85 ALA A O 1
ATOM 642 N N . GLY A 1 86 ? 6.038 4.855 -5.363 1.00 98.25 86 GLY A N 1
ATOM 643 C CA . GLY A 1 86 ? 4.713 4.458 -4.903 1.00 98.25 86 GLY A CA 1
ATOM 644 C C . GLY A 1 86 ? 4.243 3.102 -5.430 1.00 98.25 86 GLY A C 1
ATOM 645 O O . GLY A 1 86 ? 3.279 2.574 -4.884 1.00 98.25 86 GLY A O 1
ATOM 646 N N . ASP A 1 87 ? 4.887 2.516 -6.445 1.00 98.75 87 ASP A N 1
ATOM 647 C CA . ASP A 1 87 ? 4.491 1.197 -6.948 1.00 98.75 87 ASP A CA 1
ATOM 648 C C . ASP A 1 87 ? 4.803 0.082 -5.941 1.00 98.75 87 ASP A C 1
ATOM 650 O O . ASP A 1 87 ? 5.855 0.078 -5.295 1.00 98.75 87 ASP A O 1
ATOM 654 N N . ILE A 1 88 ? 3.889 -0.887 -5.851 1.00 98.75 88 ILE A N 1
ATOM 655 C CA . ILE A 1 88 ? 3.979 -2.058 -4.980 1.00 98.75 88 ILE A CA 1
ATOM 656 C C . ILE A 1 88 ? 3.944 -3.314 -5.845 1.00 98.75 88 ILE A C 1
ATOM 658 O O . ILE A 1 88 ? 2.992 -3.555 -6.596 1.00 98.75 88 ILE A O 1
ATOM 662 N N . MET A 1 89 ? 4.980 -4.135 -5.718 1.00 98.69 89 MET A N 1
ATOM 663 C CA . MET A 1 89 ? 5.182 -5.329 -6.531 1.00 98.69 89 MET A CA 1
ATOM 664 C C . MET A 1 89 ? 5.401 -6.564 -5.661 1.00 98.69 89 MET A C 1
ATOM 666 O O . MET A 1 89 ? 5.858 -6.475 -4.525 1.00 98.69 89 MET A O 1
ATOM 670 N N . LEU A 1 90 ? 5.112 -7.726 -6.233 1.00 98.75 90 LEU A N 1
ATOM 671 C CA . LEU A 1 90 ? 5.519 -9.029 -5.737 1.00 98.75 90 LEU A CA 1
ATOM 672 C C . LEU A 1 90 ? 6.685 -9.543 -6.584 1.00 98.75 90 LEU A C 1
ATOM 674 O O . LEU A 1 90 ? 6.638 -9.526 -7.820 1.00 98.75 90 LEU A O 1
ATOM 678 N N . TYR A 1 91 ? 7.707 -10.045 -5.904 1.00 98.12 91 TYR A N 1
ATOM 679 C CA . TYR A 1 91 ? 8.882 -10.670 -6.485 1.00 98.12 91 TYR A CA 1
ATOM 680 C C . TYR A 1 91 ? 9.076 -12.074 -5.903 1.00 98.12 91 TYR A C 1
ATOM 682 O O . TYR A 1 91 ? 8.869 -12.301 -4.715 1.00 98.12 91 TYR A O 1
ATOM 690 N N . GLN A 1 92 ? 9.423 -13.038 -6.760 1.00 96.62 92 GLN A N 1
ATOM 691 C CA . GLN A 1 92 ? 9.645 -14.453 -6.403 1.00 96.62 92 GLN A CA 1
ATOM 692 C C . GLN A 1 92 ? 8.486 -15.166 -5.673 1.00 96.62 92 GLN A C 1
ATOM 694 O O . GLN A 1 92 ? 8.647 -16.289 -5.213 1.00 96.62 92 GLN A O 1
ATOM 699 N N . GLY A 1 93 ? 7.291 -14.571 -5.649 1.00 96.44 93 GLY A N 1
ATOM 700 C CA . GLY A 1 93 ? 6.088 -15.178 -5.077 1.00 96.44 93 GLY A CA 1
ATOM 701 C C . GLY A 1 93 ? 5.868 -14.876 -3.595 1.00 96.44 93 GLY A C 1
ATOM 702 O O . GLY A 1 93 ? 4.758 -15.073 -3.116 1.00 96.44 93 GLY A O 1
ATOM 703 N N . ASP A 1 94 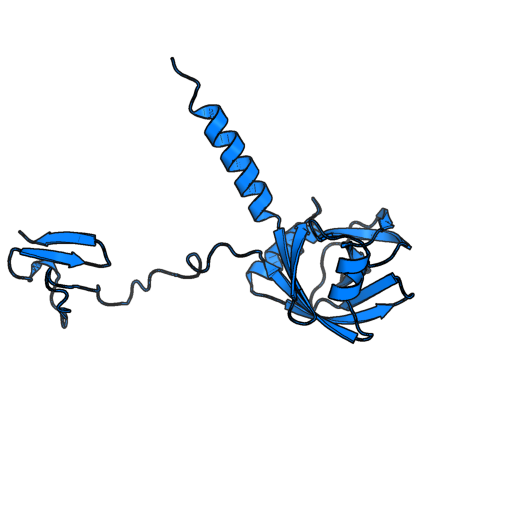? 6.855 -14.350 -2.877 1.00 97.19 94 ASP A N 1
ATOM 704 C CA . ASP A 1 94 ? 6.759 -14.069 -1.438 1.00 97.19 94 ASP A CA 1
ATOM 705 C C . ASP A 1 94 ? 7.445 -12.765 -1.000 1.00 97.19 94 ASP A C 1
ATOM 707 O O . ASP A 1 94 ? 7.260 -12.341 0.135 1.00 97.19 94 ASP A O 1
ATOM 711 N N . ASN A 1 95 ? 8.190 -12.077 -1.867 1.00 98.12 95 ASN A N 1
ATOM 712 C CA . ASN A 1 95 ? 8.804 -10.798 -1.519 1.00 98.12 95 ASN A CA 1
ATOM 713 C C . ASN A 1 95 ? 7.915 -9.644 -1.971 1.00 98.12 95 ASN A C 1
ATOM 715 O O . ASN A 1 95 ? 7.690 -9.459 -3.168 1.00 98.12 95 ASN A O 1
ATOM 719 N N . ILE A 1 96 ? 7.434 -8.848 -1.021 1.00 98.62 96 ILE A N 1
ATOM 720 C CA . ILE A 1 96 ? 6.753 -7.590 -1.318 1.00 98.62 96 ILE A CA 1
ATOM 721 C C . ILE A 1 96 ? 7.788 -6.472 -1.452 1.00 98.62 96 ILE A C 1
ATOM 723 O O . ILE A 1 96 ? 8.731 -6.373 -0.663 1.00 98.62 96 ILE A O 1
ATOM 727 N N . VAL A 1 97 ? 7.614 -5.639 -2.473 1.00 98.69 97 VAL A N 1
ATOM 728 C CA . VAL A 1 97 ? 8.530 -4.557 -2.833 1.00 98.69 97 VAL A CA 1
ATOM 729 C C . VAL A 1 97 ? 7.748 -3.251 -2.916 1.00 98.69 97 VAL A C 1
ATOM 731 O O . VAL A 1 97 ? 6.726 -3.212 -3.597 1.00 98.69 97 VAL A O 1
ATOM 734 N N . ILE A 1 98 ? 8.225 -2.189 -2.261 1.00 98.69 98 ILE A N 1
ATOM 735 C CA . ILE A 1 98 ? 7.701 -0.823 -2.429 1.00 98.69 98 ILE A CA 1
ATOM 736 C C . ILE A 1 98 ? 8.796 0.051 -3.036 1.00 98.69 98 ILE A C 1
ATOM 738 O O . ILE A 1 98 ? 9.885 0.180 -2.472 1.00 98.69 98 ILE A O 1
ATOM 742 N N . PHE A 1 99 ? 8.501 0.674 -4.173 1.00 98.69 99 PHE A N 1
ATOM 743 C CA . PHE A 1 99 ? 9.447 1.521 -4.891 1.00 98.69 99 PHE A CA 1
ATOM 744 C C . PHE A 1 99 ? 9.376 2.977 -4.431 1.00 98.69 99 PHE A C 1
ATOM 746 O O . PHE A 1 99 ? 8.301 3.558 -4.306 1.00 98.69 99 PHE A O 1
ATOM 753 N N . TYR A 1 100 ? 10.541 3.599 -4.262 1.00 98.00 100 TYR A N 1
ATOM 754 C CA . TYR A 1 100 ? 10.717 5.051 -4.103 1.00 98.00 100 TYR A CA 1
ATOM 755 C C . TYR A 1 100 ? 11.661 5.645 -5.174 1.00 98.00 100 TYR A C 1
ATOM 757 O O . TYR A 1 100 ? 12.005 6.834 -5.160 1.00 98.00 100 TYR A O 1
ATOM 765 N N . GLY A 1 101 ? 12.084 4.807 -6.121 1.00 96.50 101 GLY A N 1
ATOM 766 C CA . GLY A 1 101 ? 12.767 5.153 -7.361 1.00 96.50 101 GLY A CA 1
ATOM 767 C C . GLY A 1 101 ? 12.169 4.381 -8.540 1.00 96.50 101 GLY A C 1
ATOM 768 O O . GLY A 1 101 ? 10.981 4.067 -8.532 1.00 96.50 101 GLY A O 1
ATOM 769 N N . SER A 1 102 ? 12.977 4.103 -9.563 1.00 97.44 102 SER A N 1
ATOM 770 C CA . SER A 1 102 ? 12.542 3.383 -10.764 1.00 97.44 102 SER A CA 1
ATOM 771 C C . SER A 1 102 ? 13.443 2.189 -11.040 1.00 97.44 102 SER A C 1
ATOM 773 O O . SER A 1 102 ? 14.662 2.294 -10.913 1.00 97.44 102 SER A O 1
ATOM 775 N N . ASN A 1 103 ? 12.839 1.076 -11.447 1.00 97.81 103 ASN A N 1
ATOM 776 C CA . ASN A 1 103 ? 13.533 -0.101 -11.950 1.00 97.81 103 ASN A CA 1
ATOM 777 C C . ASN A 1 103 ? 12.706 -0.770 -13.056 1.00 97.81 103 ASN A C 1
ATOM 779 O O . ASN A 1 103 ? 11.485 -0.653 -13.072 1.00 97.81 103 ASN A O 1
ATOM 783 N N . SER A 1 104 ? 13.351 -1.484 -13.978 1.00 97.81 104 SER A N 1
ATOM 784 C CA . SER A 1 104 ? 12.666 -2.261 -15.018 1.00 97.81 104 SER A CA 1
ATOM 785 C C . SER A 1 104 ? 13.018 -3.735 -14.913 1.00 97.81 104 SER A C 1
ATOM 787 O O . SER A 1 104 ? 14.126 -4.138 -15.261 1.00 97.81 104 SER A O 1
ATOM 789 N N . TRP A 1 105 ? 12.064 -4.549 -14.470 1.00 97.81 105 TRP A N 1
ATOM 790 C CA . TRP A 1 105 ? 12.266 -5.987 -14.304 1.00 97.81 105 TRP A CA 1
ATOM 791 C C . TRP A 1 105 ? 10.955 -6.763 -14.454 1.00 97.81 105 TRP A C 1
ATOM 793 O O . TRP A 1 105 ? 9.901 -6.197 -14.752 1.00 97.81 105 TRP A O 1
ATOM 803 N N . SER A 1 106 ? 11.037 -8.077 -14.259 1.00 98.12 106 SER A N 1
ATOM 804 C CA . SER A 1 106 ? 9.899 -8.988 -14.258 1.00 98.12 106 SER A CA 1
ATOM 805 C C . SER A 1 106 ? 9.280 -9.065 -12.859 1.00 98.12 106 SER A C 1
ATOM 807 O O . SER A 1 106 ? 9.882 -9.624 -11.940 1.00 98.12 106 SER A O 1
ATOM 809 N N . TYR A 1 107 ? 8.080 -8.502 -12.705 1.00 98.38 107 TYR A N 1
ATOM 810 C CA . TYR A 1 107 ? 7.355 -8.413 -11.433 1.00 98.38 107 TYR A CA 1
ATOM 811 C C . TYR A 1 107 ? 5.879 -8.771 -11.589 1.00 98.38 107 TYR A C 1
ATOM 813 O O . TYR A 1 107 ? 5.310 -8.649 -12.675 1.00 98.38 107 TYR A O 1
ATOM 821 N N . THR A 1 108 ? 5.235 -9.136 -10.483 1.00 98.56 108 THR A N 1
ATOM 822 C CA . THR A 1 108 ? 3.774 -9.233 -10.396 1.00 98.56 108 THR A CA 1
ATOM 823 C C . THR A 1 108 ? 3.217 -7.984 -9.698 1.00 98.56 108 THR A C 1
ATOM 825 O O . THR A 1 108 ? 3.551 -7.756 -8.538 1.00 98.56 108 THR A O 1
ATOM 828 N N . PRO A 1 109 ? 2.374 -7.162 -10.346 1.00 98.44 109 PRO A N 1
ATOM 829 C CA . PRO A 1 109 ? 1.794 -5.980 -9.709 1.00 98.44 109 PRO A CA 1
ATOM 830 C C . PRO A 1 109 ? 0.869 -6.322 -8.542 1.00 98.44 109 PRO A C 1
ATOM 832 O O . PRO A 1 109 ? -0.024 -7.160 -8.690 1.00 98.44 109 PRO A O 1
ATOM 835 N N . LEU A 1 110 ?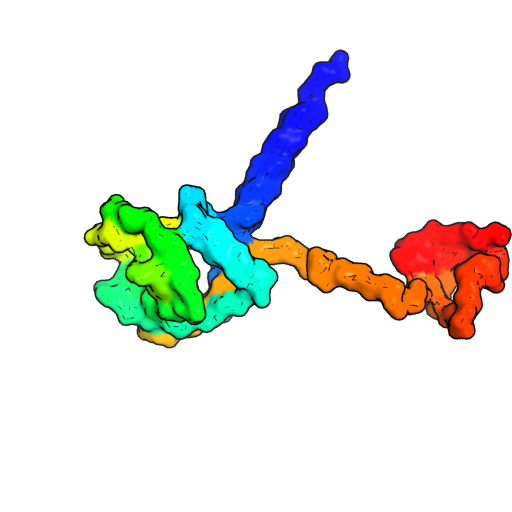 1.053 -5.630 -7.414 1.00 98.44 110 LEU A N 1
ATOM 836 C CA . LEU A 1 110 ? 0.171 -5.719 -6.248 1.00 98.44 110 LEU A CA 1
ATOM 837 C C . LEU A 1 110 ? -0.671 -4.460 -6.064 1.00 98.44 110 LEU A C 1
ATOM 839 O O . LEU A 1 110 ? -1.844 -4.570 -5.731 1.00 98.44 110 LEU A O 1
ATOM 843 N N . GLY A 1 111 ? -0.112 -3.275 -6.301 1.00 98.06 111 GLY A N 1
ATOM 844 C CA . GLY A 1 111 ? -0.835 -2.021 -6.111 1.00 98.06 111 GLY A CA 1
ATOM 845 C C . GLY A 1 111 ? 0.059 -0.795 -6.206 1.00 98.06 111 GLY A C 1
ATOM 846 O O . GLY A 1 111 ? 1.191 -0.877 -6.682 1.00 98.06 111 GLY A O 1
ATOM 847 N N . ARG A 1 112 ? -0.460 0.344 -5.752 1.00 98.38 112 ARG A N 1
ATOM 848 C CA . ARG A 1 112 ? 0.254 1.620 -5.735 1.00 98.38 112 ARG A CA 1
ATOM 849 C C . ARG A 1 112 ? -0.236 2.506 -4.595 1.00 98.38 112 ARG A C 1
ATOM 851 O O . ARG A 1 112 ? -1.437 2.575 -4.361 1.00 98.38 112 ARG A O 1
ATOM 858 N N . ILE A 1 113 ? 0.681 3.207 -3.932 1.00 98.19 113 ILE A N 1
ATOM 859 C CA . ILE A 1 113 ? 0.365 4.243 -2.942 1.00 98.19 113 ILE A CA 1
ATOM 860 C C . ILE A 1 113 ? -0.344 5.424 -3.622 1.00 98.19 113 ILE A C 1
ATOM 862 O O . ILE A 1 113 ? 0.101 5.936 -4.653 1.00 98.19 113 ILE A O 1
ATOM 866 N N . ASP A 1 114 ? -1.455 5.850 -3.032 1.00 95.19 114 ASP A N 1
ATOM 867 C CA .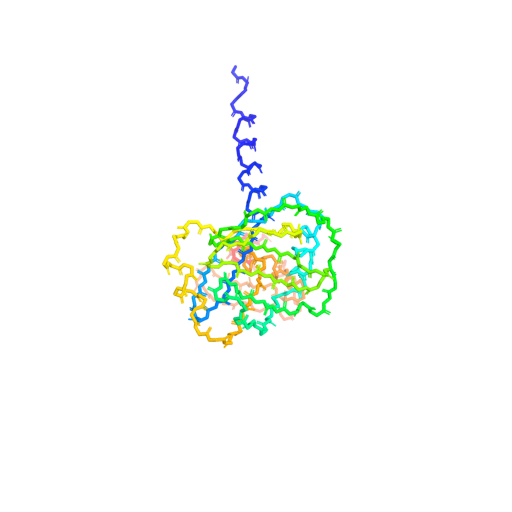 ASP A 1 114 ? -2.330 6.892 -3.552 1.00 95.19 114 ASP A CA 1
ATOM 868 C C . ASP A 1 114 ? -1.815 8.294 -3.188 1.00 95.19 114 ASP A C 1
ATOM 870 O O . ASP A 1 114 ? -1.361 8.534 -2.072 1.00 95.19 114 ASP A O 1
ATOM 874 N N . GLY A 1 115 ? -1.958 9.253 -4.109 1.00 92.44 115 GLY A N 1
ATOM 875 C CA . GLY A 1 115 ? -1.904 10.690 -3.802 1.00 92.44 115 GLY A CA 1
ATOM 876 C C . GLY A 1 115 ? -0.563 11.267 -3.330 1.00 92.44 115 GLY A C 1
ATOM 877 O O . GLY A 1 115 ? -0.528 12.456 -3.033 1.00 92.44 115 GLY A O 1
ATOM 878 N N . ALA A 1 116 ? 0.512 10.477 -3.285 1.00 93.94 116 ALA A N 1
ATOM 879 C CA . ALA A 1 116 ? 1.823 10.902 -2.796 1.00 93.94 116 ALA A CA 1
ATOM 880 C C . ALA A 1 116 ? 2.847 11.092 -3.930 1.00 93.94 116 ALA A C 1
ATOM 882 O O . ALA A 1 116 ? 2.959 10.280 -4.855 1.00 93.94 116 ALA A O 1
ATOM 883 N N . GLY A 1 117 ? 3.621 12.173 -3.842 1.00 94.50 117 GLY A N 1
ATOM 884 C CA . GLY A 1 117 ? 4.761 12.467 -4.702 1.00 94.50 117 GLY A CA 1
ATOM 885 C C . GLY A 1 117 ? 6.035 11.721 -4.293 1.00 94.50 117 GLY A C 1
ATOM 886 O O . GLY A 1 117 ? 6.131 11.116 -3.229 1.00 94.50 117 GLY A O 1
ATOM 887 N N . VAL A 1 118 ? 7.069 11.791 -5.138 1.00 96.19 118 VAL A N 1
ATOM 888 C CA . VAL A 1 118 ? 8.330 11.047 -4.938 1.00 96.19 118 VAL A CA 1
ATOM 889 C C . VAL A 1 118 ? 9.008 11.372 -3.600 1.00 96.19 118 VAL A C 1
ATOM 891 O O . VAL A 1 118 ? 9.529 10.468 -2.952 1.00 96.19 118 VAL A O 1
ATOM 894 N N . SER A 1 119 ? 9.025 12.644 -3.185 1.00 96.50 119 SER A N 1
ATOM 895 C CA . SER A 1 119 ? 9.612 13.055 -1.901 1.00 96.50 119 SER A CA 1
ATOM 896 C C . SER A 1 119 ? 8.842 12.479 -0.716 1.00 96.50 119 SER A C 1
ATOM 898 O O . SER A 1 119 ? 9.454 11.909 0.175 1.00 96.50 119 SER A O 1
ATOM 900 N N . GLU A 1 120 ? 7.510 12.532 -0.754 1.00 97.44 120 GLU A N 1
ATOM 901 C CA . GLU A 1 120 ? 6.649 12.007 0.311 1.00 97.44 120 GLU A CA 1
ATOM 902 C C . GLU A 1 120 ? 6.807 10.490 0.457 1.00 97.44 120 GLU A C 1
ATOM 904 O O . GLU A 1 120 ? 6.921 9.990 1.571 1.00 97.44 120 GLU A O 1
ATOM 909 N N . ILE A 1 121 ? 6.909 9.757 -0.659 1.00 98.25 121 ILE A N 1
ATOM 910 C CA . ILE A 1 121 ? 7.195 8.314 -0.639 1.00 98.25 121 ILE A CA 1
ATOM 911 C C . ILE A 1 121 ? 8.575 8.018 -0.030 1.00 98.25 121 ILE A C 1
ATOM 913 O O . ILE A 1 121 ? 8.726 7.055 0.722 1.00 98.25 121 ILE A O 1
ATOM 917 N N . ARG A 1 122 ? 9.599 8.825 -0.340 1.00 97.19 122 ARG A N 1
ATOM 918 C CA . ARG A 1 122 ? 10.948 8.651 0.228 1.00 97.19 122 ARG A CA 1
ATOM 919 C C . ARG A 1 122 ? 10.984 8.927 1.722 1.00 97.19 122 ARG A C 1
ATOM 921 O O . ARG A 1 122 ? 11.627 8.174 2.449 1.00 97.19 122 ARG A O 1
ATOM 928 N N . ASP A 1 123 ? 10.287 9.963 2.167 1.00 97.00 123 ASP A N 1
ATOM 929 C CA . ASP A 1 123 ? 10.200 10.314 3.582 1.00 97.00 123 ASP A CA 1
ATOM 930 C C . ASP A 1 123 ? 9.433 9.234 4.359 1.00 97.00 123 ASP A C 1
ATOM 932 O O . ASP A 1 123 ? 9.905 8.758 5.396 1.00 97.00 123 ASP A O 1
ATOM 936 N N . PHE A 1 124 ? 8.316 8.758 3.798 1.00 97.56 124 PHE A N 1
ATOM 937 C CA . PHE A 1 124 ? 7.515 7.658 4.339 1.00 97.56 124 PHE A CA 1
ATOM 938 C C . PHE A 1 124 ? 8.335 6.380 4.549 1.00 97.56 124 PHE A C 1
ATOM 940 O O . PHE A 1 124 ? 8.241 5.738 5.595 1.00 97.56 124 PHE A O 1
ATOM 947 N N . LEU A 1 125 ? 9.200 6.041 3.587 1.00 97.62 125 LEU A N 1
ATOM 948 C CA . LEU A 1 125 ? 10.059 4.850 3.609 1.00 97.62 125 LEU A CA 1
ATOM 949 C C . LEU A 1 125 ? 11.483 5.122 4.124 1.00 97.62 125 LEU A C 1
ATOM 951 O O . LEU A 1 125 ? 12.384 4.308 3.897 1.00 97.62 125 LEU A O 1
ATOM 955 N N . SER A 1 126 ? 11.715 6.257 4.784 1.00 95.88 126 SER A N 1
ATOM 956 C CA . SER A 1 126 ? 13.049 6.658 5.236 1.00 95.88 126 SER A CA 1
ATOM 957 C C . SER A 1 126 ? 13.671 5.657 6.221 1.00 95.88 126 SER A C 1
ATOM 959 O O . SER A 1 126 ? 12.984 5.013 7.014 1.00 95.88 126 SER A O 1
ATOM 961 N N . GLY A 1 127 ? 15.001 5.525 6.163 1.00 95.69 127 GLY A N 1
ATOM 962 C CA . GLY A 1 127 ? 15.783 4.572 6.962 1.00 95.69 127 GLY A CA 1
ATOM 963 C C . GLY A 1 127 ? 16.157 3.302 6.194 1.00 95.69 127 GLY A C 1
ATOM 964 O O . GLY A 1 127 ? 15.481 2.904 5.255 1.00 95.69 127 GLY A O 1
ATOM 965 N N . ASN A 1 128 ? 17.261 2.647 6.567 1.00 93.44 128 ASN A N 1
ATOM 966 C CA . ASN A 1 128 ? 17.772 1.480 5.825 1.00 93.44 128 ASN A CA 1
ATOM 967 C C . ASN A 1 128 ? 16.933 0.216 6.039 1.00 93.44 128 ASN A C 1
ATOM 969 O O . ASN A 1 128 ? 16.822 -0.611 5.141 1.00 93.44 128 ASN A O 1
ATOM 973 N N . SER A 1 129 ? 16.363 0.061 7.231 1.00 97.19 129 SER A N 1
ATOM 974 C CA . SER A 1 129 ? 15.570 -1.099 7.619 1.00 97.19 129 SER A CA 1
ATOM 975 C C . SER A 1 129 ? 14.434 -0.630 8.511 1.00 97.19 129 SER A C 1
ATOM 977 O O . SER A 1 129 ? 14.685 -0.040 9.563 1.00 97.19 129 SER A O 1
ATOM 979 N N . ILE A 1 130 ? 13.202 -0.865 8.073 1.00 98.00 130 ILE A N 1
ATOM 980 C CA . ILE A 1 130 ? 11.989 -0.383 8.732 1.00 98.00 130 ILE A CA 1
ATOM 981 C C . ILE A 1 130 ? 10.977 -1.513 8.860 1.00 98.00 130 ILE A C 1
ATOM 983 O O . ILE A 1 130 ? 10.998 -2.473 8.093 1.00 98.00 130 ILE A O 1
ATOM 987 N N . ASN A 1 131 ? 10.078 -1.398 9.831 1.00 98.44 131 ASN A N 1
ATOM 988 C CA . ASN A 1 131 ? 8.900 -2.250 9.891 1.00 98.44 131 ASN A CA 1
ATOM 989 C C . ASN A 1 131 ? 7.773 -1.550 9.133 1.00 98.44 131 ASN A C 1
ATOM 991 O O . ASN A 1 131 ? 7.447 -0.405 9.446 1.00 98.44 131 ASN A O 1
ATOM 995 N N . VAL A 1 132 ? 7.205 -2.242 8.151 1.00 98.69 132 VAL A N 1
ATOM 996 C CA . VAL A 1 132 ? 6.060 -1.774 7.373 1.00 98.69 132 VAL A CA 1
ATOM 997 C C . VAL A 1 132 ? 4.890 -2.693 7.660 1.00 98.69 132 VAL A C 1
ATOM 999 O O . VAL A 1 132 ? 5.000 -3.909 7.497 1.00 98.69 132 VAL A O 1
ATOM 1002 N N . THR A 1 133 ? 3.779 -2.117 8.098 1.00 98.62 133 THR A N 1
ATOM 1003 C CA . THR A 1 133 ? 2.540 -2.852 8.329 1.00 98.62 133 THR A CA 1
ATOM 1004 C C . THR A 1 133 ? 1.585 -2.628 7.171 1.00 98.62 133 THR A C 1
ATOM 1006 O O . THR A 1 133 ? 1.324 -1.490 6.800 1.00 98.62 133 THR A O 1
ATOM 1009 N N . PHE A 1 134 ? 1.043 -3.710 6.625 1.00 98.19 134 PHE A N 1
ATOM 1010 C CA . PHE A 1 134 ? -0.036 -3.686 5.646 1.00 98.19 134 PHE A CA 1
ATOM 1011 C C . PHE A 1 134 ? -1.314 -4.138 6.344 1.00 98.19 134 PHE A C 1
ATOM 1013 O O . PHE A 1 134 ? -1.310 -5.145 7.055 1.00 98.19 134 PHE A O 1
ATOM 1020 N N . ALA A 1 135 ? -2.397 -3.401 6.150 1.00 95.81 135 ALA A N 1
ATOM 1021 C CA . ALA A 1 135 ? -3.704 -3.698 6.713 1.00 95.81 135 ALA A CA 1
ATOM 1022 C C . ALA A 1 135 ? -4.777 -3.451 5.656 1.00 95.81 135 ALA A C 1
ATOM 1024 O O . ALA A 1 135 ? -4.602 -2.623 4.765 1.00 95.81 135 ALA A O 1
ATOM 1025 N N . LYS A 1 136 ? -5.906 -4.149 5.739 1.00 91.25 136 LYS A N 1
ATOM 1026 C CA . LYS A 1 136 ? -7.071 -3.780 4.934 1.00 91.25 136 LYS A CA 1
ATOM 1027 C C . LYS A 1 136 ? -7.498 -2.359 5.313 1.00 91.25 136 LYS A C 1
ATOM 1029 O O . LYS A 1 136 ? -7.507 -2.032 6.498 1.00 91.25 136 LYS A O 1
ATOM 1034 N N . GLN A 1 137 ? -7.826 -1.516 4.329 1.00 83.19 137 GLN A N 1
ATOM 1035 C CA . GLN A 1 137 ? -8.375 -0.197 4.640 1.00 83.19 137 GLN A CA 1
ATOM 1036 C C . GLN A 1 137 ? -9.678 -0.401 5.407 1.00 83.19 137 GLN A C 1
ATOM 1038 O O . GLN A 1 137 ? -10.542 -1.154 4.954 1.00 83.19 137 GLN A O 1
ATOM 1043 N N . GLY A 1 138 ? -9.799 0.236 6.571 1.00 66.69 138 GLY A N 1
ATOM 1044 C CA . GLY A 1 138 ? -10.924 0.012 7.465 1.00 66.69 138 GLY A CA 1
ATOM 1045 C C . GLY A 1 138 ? -12.268 0.202 6.759 1.00 66.69 138 GLY A C 1
ATOM 1046 O O . GLY A 1 138 ? -12.729 1.325 6.557 1.00 66.69 138 GLY A O 1
ATOM 1047 N N . GLN A 1 139 ? -12.969 -0.909 6.513 1.00 49.03 139 GLN A N 1
ATOM 1048 C CA . GLN A 1 139 ? -14.349 -0.983 6.971 1.00 49.03 139 GLN A CA 1
ATOM 1049 C C . GLN A 1 139 ? -14.301 -0.561 8.437 1.00 49.03 139 GLN A C 1
ATOM 1051 O O . GLN A 1 139 ? -13.543 -1.131 9.219 1.00 49.03 139 GLN A O 1
ATOM 1056 N N . SER A 1 140 ? -14.987 0.537 8.762 1.00 41.31 140 SER A N 1
ATOM 1057 C CA . SER A 1 140 ? -15.150 1.032 10.131 1.00 41.31 140 SER A CA 1
ATOM 1058 C C . SER A 1 140 ? -15.253 -0.156 11.095 1.00 41.31 140 SER A C 1
ATOM 1060 O O . SER A 1 140 ? -15.915 -1.129 10.738 1.00 41.31 140 SER A O 1
ATOM 1062 N N . GLY A 1 141 ? -14.633 -0.088 12.282 1.00 42.31 141 GLY A N 1
ATOM 1063 C CA . GLY A 1 141 ? -14.614 -1.145 13.318 1.00 42.31 141 GLY A CA 1
ATOM 1064 C C . GLY A 1 141 ? -15.986 -1.509 13.917 1.00 42.31 141 GLY A C 1
ATOM 1065 O O . GLY A 1 141 ? -16.113 -1.770 15.106 1.00 42.31 141 GLY A O 1
ATOM 1066 N N . ILE A 1 142 ? -17.022 -1.451 13.093 1.00 52.28 142 ILE A N 1
ATOM 1067 C CA . ILE A 1 142 ? -18.399 -1.856 13.284 1.00 52.28 142 ILE A CA 1
ATOM 1068 C C . ILE A 1 142 ? -18.594 -3.280 12.727 1.00 52.28 142 ILE A C 1
ATOM 1070 O O . ILE A 1 142 ? -19.451 -3.990 13.237 1.00 52.28 142 ILE A O 1
ATOM 1074 N N . ASP A 1 143 ? -17.789 -3.732 11.751 1.00 48.44 143 ASP A N 1
ATOM 1075 C CA . ASP A 1 143 ? -17.943 -5.077 11.160 1.00 48.44 143 ASP A CA 1
ATOM 1076 C C . ASP A 1 143 ? -17.389 -6.201 12.064 1.00 48.44 143 ASP A C 1
ATOM 1078 O O . ASP A 1 143 ? -17.920 -7.309 12.046 1.00 48.44 143 ASP A O 1
ATOM 1082 N N . ASP A 1 144 ? -16.420 -5.897 12.940 1.00 41.03 144 ASP A N 1
ATOM 1083 C CA . ASP A 1 144 ? -15.964 -6.800 14.018 1.00 41.03 144 ASP A CA 1
ATOM 1084 C C . ASP A 1 144 ? -16.859 -6.751 15.266 1.00 41.03 144 ASP A C 1
ATOM 1086 O O . ASP A 1 144 ? -16.629 -7.461 16.249 1.00 41.03 144 ASP A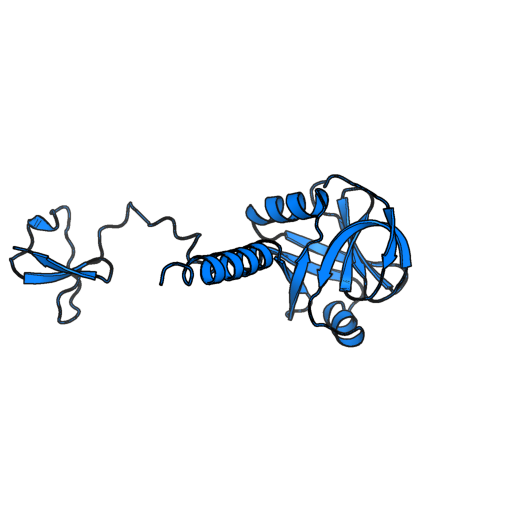 O 1
ATOM 1090 N N . ILE A 1 145 ? -17.931 -5.953 15.241 1.00 39.84 145 ILE A N 1
ATOM 1091 C CA . ILE A 1 145 ? -19.023 -6.140 16.186 1.00 39.84 145 ILE A CA 1
ATOM 1092 C C . ILE A 1 145 ? -19.873 -7.278 15.622 1.00 39.84 145 ILE A C 1
ATOM 1094 O O . ILE A 1 145 ? -20.954 -7.068 15.070 1.00 39.84 145 ILE A O 1
ATOM 1098 N N . THR A 1 146 ? -19.442 -8.523 15.852 1.00 45.19 146 THR A N 1
ATOM 1099 C CA . THR A 1 146 ? -20.449 -9.528 16.190 1.00 45.19 146 THR A CA 1
ATOM 1100 C C . THR A 1 146 ? -21.278 -8.886 17.285 1.00 45.19 146 THR A C 1
ATOM 1102 O O . THR A 1 146 ? -20.740 -8.567 18.350 1.00 45.19 146 THR A O 1
ATOM 1105 N N . ALA A 1 147 ? -22.553 -8.595 16.997 1.00 44.62 147 ALA A N 1
ATOM 1106 C CA . ALA A 1 147 ? -23.498 -8.270 18.045 1.00 44.62 147 ALA A CA 1
ATOM 1107 C C . ALA A 1 147 ? -23.250 -9.314 19.124 1.00 44.62 147 ALA A C 1
ATOM 1109 O O . ALA A 1 147 ? -23.285 -10.509 18.837 1.00 44.62 147 ALA A O 1
ATOM 1110 N N . ASP A 1 148 ? -22.869 -8.853 20.307 1.00 45.16 148 ASP A N 1
ATOM 1111 C CA . ASP A 1 148 ? -22.687 -9.710 21.458 1.00 45.16 148 ASP A CA 1
ATOM 1112 C C . ASP A 1 148 ? -24.092 -10.207 21.805 1.00 45.16 148 ASP A C 1
ATOM 1114 O O . ASP A 1 148 ? -24.811 -9.609 22.602 1.00 45.16 148 ASP A O 1
ATOM 1118 N N . THR A 1 149 ? -24.562 -11.211 21.063 1.00 49.12 149 THR A N 1
ATOM 1119 C CA . THR A 1 149 ? -25.906 -11.784 21.179 1.00 49.12 149 THR A CA 1
ATOM 1120 C C . THR A 1 149 ? -26.089 -12.483 22.522 1.00 49.12 149 THR A C 1
ATOM 1122 O O . THR A 1 149 ? -27.217 -12.826 22.867 1.00 49.12 149 THR A O 1
ATOM 1125 N N . ASP A 1 150 ? -25.003 -12.605 23.289 1.00 51.53 150 ASP A N 1
ATOM 1126 C CA . ASP A 1 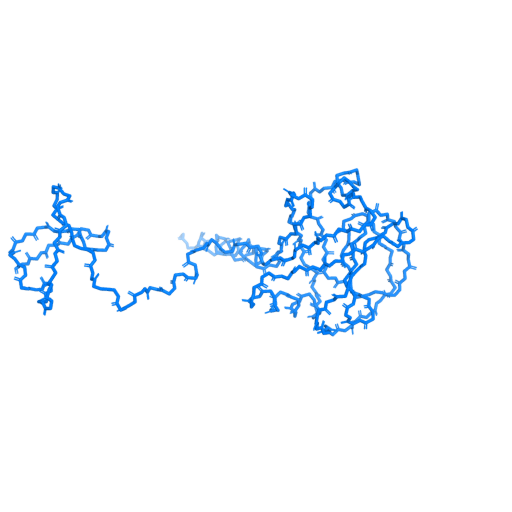150 ? -24.956 -13.145 24.639 1.00 51.53 150 ASP A CA 1
ATOM 1127 C C . ASP A 1 150 ? -24.966 -12.045 25.722 1.00 51.53 150 ASP A C 1
ATOM 1129 O O . ASP A 1 150 ? -25.071 -12.354 26.913 1.00 51.53 150 ASP A O 1
ATOM 1133 N N . LYS A 1 151 ? -24.916 -10.752 25.358 1.00 60.03 151 LYS A N 1
ATOM 1134 C CA . LYS A 1 151 ? -25.108 -9.658 26.321 1.00 60.03 151 LYS A CA 1
ATOM 1135 C C . LYS A 1 151 ? -26.588 -9.403 26.580 1.00 60.03 151 LYS A C 1
ATOM 1137 O O . LYS A 1 151 ? -27.362 -9.083 25.678 1.00 60.03 151 LYS A O 1
ATOM 1142 N N . GLU A 1 152 ? -26.952 -9.463 27.862 1.00 65.75 152 GLU A N 1
ATOM 1143 C CA . GLU A 1 152 ? -28.217 -8.938 28.380 1.00 65.75 152 GLU A CA 1
ATOM 1144 C C . GLU A 1 152 ? -28.485 -7.536 27.797 1.00 65.75 152 GLU A C 1
ATOM 1146 O O . GLU A 1 152 ? -27.586 -6.685 27.813 1.00 65.75 152 GLU A O 1
ATOM 1151 N N . PRO A 1 153 ? -29.699 -7.274 27.281 1.00 77.56 153 PRO A N 1
ATOM 1152 C CA . PRO A 1 153 ? -30.022 -6.024 26.609 1.00 77.56 153 PRO A CA 1
ATOM 1153 C C . PRO A 1 153 ? -29.770 -4.828 27.527 1.00 77.56 153 PRO A C 1
ATOM 1155 O O . PRO A 1 153 ? -30.120 -4.827 28.711 1.00 77.56 153 PRO A O 1
ATOM 1158 N N . GLU A 1 154 ? -29.206 -3.762 26.968 1.00 89.38 154 GLU A N 1
ATOM 1159 C CA . GLU A 1 154 ? -29.058 -2.512 27.692 1.00 89.38 154 GLU A CA 1
ATOM 1160 C C . GLU A 1 154 ? -30.394 -1.777 27.733 1.00 89.38 154 GLU A C 1
ATOM 1162 O O . GLU A 1 154 ? -30.905 -1.323 26.706 1.00 89.38 154 GLU A O 1
ATOM 1167 N N . ILE A 1 155 ? -30.961 -1.652 28.932 1.00 91.81 155 ILE A N 1
ATOM 1168 C CA . ILE A 1 155 ? -32.261 -1.020 29.151 1.00 91.81 155 ILE A CA 1
ATOM 1169 C C . ILE A 1 155 ? -32.084 0.203 30.041 1.00 91.81 155 ILE A C 1
ATOM 1171 O O . ILE A 1 155 ? -31.538 0.108 31.140 1.00 91.81 155 ILE A O 1
ATOM 1175 N N . TYR A 1 156 ? -32.609 1.342 29.600 1.00 93.62 156 TYR A N 1
ATOM 1176 C CA . TYR A 1 156 ? -32.620 2.586 30.363 1.00 93.62 156 TYR A CA 1
ATOM 1177 C C . TYR A 1 156 ? -34.029 3.177 30.438 1.00 93.62 156 TYR A C 1
ATOM 1179 O O . TYR A 1 156 ? -34.826 3.060 29.503 1.00 93.62 156 TYR A O 1
ATOM 1187 N N . THR A 1 157 ? -34.344 3.851 31.546 1.00 93.25 157 THR A N 1
ATOM 1188 C CA . THR A 1 157 ? -35.504 4.753 31.601 1.00 93.25 157 THR A CA 1
ATOM 1189 C C . THR A 1 157 ? -35.231 6.022 30.791 1.00 93.25 157 THR A C 1
ATOM 1191 O O . THR A 1 157 ? -34.085 6.340 30.477 1.00 93.25 157 THR A O 1
ATOM 1194 N N . LEU A 1 158 ? -36.271 6.811 30.506 1.00 87.75 158 LEU A N 1
ATOM 1195 C CA . LEU A 1 158 ? -36.106 8.125 29.865 1.00 87.75 158 LEU A CA 1
ATOM 1196 C C . LEU A 1 158 ? -35.286 9.123 30.702 1.00 87.75 158 LEU A C 1
ATOM 1198 O O . LEU A 1 158 ? -34.768 10.088 30.157 1.00 87.75 158 LEU A O 1
ATOM 1202 N N . GLN A 1 159 ? -35.145 8.885 32.009 1.00 90.31 159 GLN A N 1
ATOM 1203 C CA . GLN A 1 159 ? -34.272 9.656 32.900 1.00 90.31 159 GLN A CA 1
ATOM 1204 C C . GLN A 1 159 ? -32.818 9.142 32.904 1.00 90.31 159 GLN A C 1
ATOM 1206 O O . GLN A 1 159 ? -32.026 9.570 33.736 1.00 90.31 159 GLN A O 1
ATOM 1211 N N . GLY A 1 160 ? -32.467 8.194 32.026 1.00 86.38 160 GLY A N 1
ATOM 1212 C CA . GLY A 1 160 ? -31.112 7.645 31.905 1.00 86.38 160 GLY A CA 1
ATOM 1213 C C . GLY A 1 160 ? -30.748 6.592 32.955 1.00 86.38 160 GLY A C 1
ATOM 1214 O O . GLY A 1 160 ? -29.602 6.155 33.017 1.00 86.38 160 GLY A O 1
ATOM 1215 N N . ARG A 1 161 ? -31.698 6.141 33.785 1.00 91.88 161 ARG A N 1
ATOM 1216 C CA . ARG A 1 161 ? -31.430 5.106 34.792 1.00 91.88 161 ARG A CA 1
ATOM 1217 C C . ARG A 1 161 ? -31.359 3.732 34.133 1.00 91.88 161 ARG A C 1
ATOM 1219 O O . ARG A 1 161 ? -32.355 3.290 33.561 1.00 91.88 161 ARG A O 1
ATOM 1226 N N . ARG A 1 162 ? -30.229 3.035 34.281 1.00 91.94 162 ARG A N 1
ATOM 1227 C CA . ARG A 1 162 ? -30.055 1.650 33.813 1.00 91.94 162 ARG A CA 1
ATOM 1228 C C . ARG A 1 162 ? -30.950 0.681 34.594 1.00 91.94 162 ARG A C 1
ATOM 1230 O O . ARG A 1 162 ? -31.077 0.791 35.814 1.00 91.94 162 ARG A O 1
ATOM 1237 N N . ILE A 1 163 ? -31.553 -0.272 33.893 1.00 89.12 163 ILE A N 1
ATOM 1238 C CA . ILE A 1 163 ? -32.379 -1.350 34.440 1.00 89.12 163 ILE A CA 1
ATOM 1239 C C . ILE A 1 163 ? -31.715 -2.686 34.114 1.00 89.12 163 ILE A C 1
ATOM 1241 O O . ILE A 1 163 ? -31.400 -2.955 32.960 1.00 89.12 163 ILE A O 1
ATOM 1245 N N . SER A 1 164 ? -31.531 -3.524 35.136 1.00 86.69 164 SER A N 1
ATOM 1246 C CA . SER A 1 164 ? -31.118 -4.920 34.975 1.00 86.69 164 SER A CA 1
ATOM 1247 C C . SER A 1 164 ? -32.346 -5.829 34.924 1.00 86.69 164 SER A C 1
ATOM 1249 O O . SER A 1 164 ? -33.273 -5.683 35.733 1.00 86.69 164 SER A O 1
ATOM 1251 N N . LEU A 1 165 ? -32.357 -6.771 33.981 1.00 82.00 165 LEU A N 1
ATOM 1252 C CA . LEU A 1 165 ? -33.410 -7.777 33.883 1.00 82.00 165 LEU A CA 1
ATOM 1253 C C . LEU A 1 165 ? -33.259 -8.881 34.931 1.00 82.00 165 LEU A C 1
ATOM 1255 O O . LEU A 1 165 ? -34.279 -9.372 35.414 1.00 82.00 165 LEU A O 1
ATOM 1259 N N . ALA A 1 166 ? -32.027 -9.214 35.334 1.00 80.12 166 ALA A N 1
ATOM 1260 C CA . ALA A 1 166 ? -31.728 -10.269 36.307 1.00 80.12 166 ALA A CA 1
ATOM 1261 C C . ALA A 1 166 ? -32.486 -11.585 36.012 1.00 80.12 166 ALA A C 1
ATOM 1263 O O . ALA A 1 166 ? -33.090 -12.175 36.906 1.00 80.12 166 ALA A O 1
ATOM 1264 N N . GLY A 1 167 ? -32.514 -12.002 34.739 1.00 71.94 167 GLY A N 1
ATOM 1265 C CA . GLY A 1 167 ? -33.212 -13.208 34.276 1.00 71.94 167 GLY A CA 1
ATOM 1266 C C . GLY A 1 167 ? -34.709 -13.044 33.971 1.00 71.94 167 GLY A C 1
ATOM 1267 O O . GLY A 1 167 ? -35.353 -14.013 33.573 1.00 71.94 167 GLY A O 1
ATOM 1268 N N . ARG A 1 168 ? -35.288 -11.846 34.133 1.00 78.12 168 ARG A N 1
ATOM 1269 C CA . ARG A 1 168 ? -36.666 -11.537 33.696 1.00 78.12 168 ARG A CA 1
ATOM 1270 C C . ARG A 1 168 ? -36.721 -11.213 32.207 1.00 78.12 168 ARG A C 1
ATOM 1272 O O . ARG A 1 168 ? -35.738 -10.767 31.625 1.00 78.12 168 ARG A O 1
ATOM 1279 N N . LYS A 1 169 ? -37.891 -11.359 31.585 1.00 83.31 169 LYS A N 1
ATOM 1280 C CA . LYS A 1 169 ? -38.090 -10.918 30.199 1.00 83.31 169 LYS A CA 1
ATOM 1281 C C . LYS A 1 169 ? -38.347 -9.413 30.161 1.00 83.31 169 LYS A C 1
ATOM 1283 O O . LYS A 1 169 ? -38.915 -8.839 31.086 1.00 83.31 169 LYS A O 1
ATOM 1288 N N . ILE A 1 170 ? -38.010 -8.771 29.042 1.00 84.69 170 ILE A N 1
ATOM 1289 C CA . ILE A 1 170 ? -38.353 -7.359 28.783 1.00 84.69 170 ILE A CA 1
ATOM 1290 C C . ILE A 1 170 ? -39.870 -7.119 28.913 1.00 84.69 170 ILE A C 1
ATOM 1292 O O . ILE A 1 170 ? -40.286 -6.065 29.386 1.00 84.69 170 ILE A O 1
ATOM 1296 N N . SER A 1 171 ? -40.692 -8.107 28.537 1.00 84.62 171 SER A N 1
ATOM 1297 C CA . SER A 1 171 ? -42.157 -8.070 28.668 1.00 84.62 171 SER A CA 1
ATOM 1298 C C . SER A 1 171 ? -42.654 -7.944 30.106 1.00 84.62 171 SER A C 1
ATOM 1300 O O . SER A 1 171 ? -43.799 -7.560 30.312 1.00 84.62 171 SER A O 1
ATOM 1302 N N . ASP A 1 172 ? -41.812 -8.268 31.087 1.00 87.75 172 ASP A N 1
ATOM 1303 C CA . ASP A 1 172 ? -42.173 -8.258 32.505 1.00 87.75 172 ASP A CA 1
ATOM 1304 C C . ASP A 1 172 ? -41.910 -6.882 33.142 1.00 87.75 172 ASP A C 1
ATOM 1306 O O . ASP A 1 172 ? -42.179 -6.667 34.327 1.00 87.75 172 ASP A O 1
ATOM 1310 N N . LEU A 1 173 ? -41.350 -5.937 32.375 1.00 89.00 173 LEU A N 1
ATOM 1311 C CA . LEU A 1 173 ? -41.181 -4.561 32.819 1.00 89.00 173 LEU A CA 1
ATOM 1312 C C . LEU A 1 173 ? -42.544 -3.864 32.952 1.00 89.00 173 LEU A C 1
ATOM 1314 O O . LEU A 1 173 ? -43.458 -4.125 32.168 1.00 89.00 173 LEU A O 1
ATOM 1318 N N . PRO A 1 174 ? -42.688 -2.929 33.909 1.00 92.81 174 PRO A N 1
ATOM 1319 C CA . PRO A 1 174 ? -43.872 -2.086 33.991 1.00 92.81 174 PRO A CA 1
ATOM 1320 C C . PRO A 1 174 ? -44.163 -1.377 32.666 1.00 92.81 174 PRO A C 1
ATOM 1322 O O . PRO A 1 174 ? -43.249 -1.004 31.929 1.00 92.81 174 PRO A O 1
ATOM 1325 N N . LYS A 1 175 ? -45.447 -1.134 32.390 1.00 93.12 175 LYS A N 1
ATOM 1326 C CA . LYS A 1 175 ? -45.868 -0.389 31.199 1.00 93.12 175 LYS A CA 1
ATOM 1327 C C . LYS A 1 175 ? -45.202 0.982 31.179 1.00 93.12 175 LYS A C 1
ATOM 1329 O O . LYS A 1 175 ? -45.263 1.722 32.162 1.00 93.12 175 LYS A O 1
ATOM 1334 N N . GLY A 1 176 ? -44.583 1.332 30.060 1.00 92.62 176 GLY A N 1
ATOM 1335 C CA . GLY A 1 176 ? -43.798 2.555 29.975 1.00 92.62 176 GLY A CA 1
ATOM 1336 C C . GLY A 1 176 ? -42.861 2.594 28.782 1.00 92.62 176 GLY A C 1
ATOM 1337 O O . GLY A 1 176 ? -42.787 1.665 27.981 1.00 92.62 176 GLY A O 1
ATOM 1338 N N . ILE A 1 177 ? -42.154 3.711 28.654 1.00 93.94 177 ILE A N 1
ATOM 1339 C CA . ILE A 1 177 ? -41.201 3.940 27.573 1.00 93.94 177 ILE A CA 1
ATOM 1340 C C . ILE A 1 177 ? -39.782 3.712 28.091 1.00 93.94 177 ILE A C 1
ATOM 1342 O O . ILE A 1 177 ? -39.375 4.319 29.084 1.00 93.94 177 ILE A O 1
ATOM 1346 N N . TYR A 1 178 ? -39.020 2.907 27.358 1.00 94.38 178 TYR A N 1
ATOM 1347 C CA . TYR A 1 178 ? -37.640 2.551 27.667 1.00 94.38 178 TYR A CA 1
ATOM 1348 C C . TYR A 1 178 ? -36.738 2.779 26.461 1.00 94.38 178 TYR A C 1
ATOM 1350 O O . TYR A 1 178 ? -37.197 2.769 25.321 1.00 94.38 178 TYR A O 1
ATOM 1358 N N . ILE A 1 179 ? -35.448 2.970 26.708 1.00 94.75 179 ILE A N 1
ATOM 1359 C CA . ILE A 1 179 ? -34.407 2.893 25.685 1.00 94.75 179 ILE A CA 1
ATOM 1360 C C . ILE A 1 179 ? -33.809 1.496 25.800 1.00 94.75 179 ILE A C 1
ATOM 1362 O O . ILE A 1 179 ? -33.203 1.182 26.818 1.00 94.75 179 ILE A O 1
ATOM 1366 N N . ILE A 1 180 ? -34.019 0.662 24.787 1.00 90.19 180 ILE A N 1
ATOM 1367 C CA . ILE A 1 180 ? -33.553 -0.725 24.729 1.00 90.19 180 ILE A CA 1
ATOM 1368 C C . ILE A 1 180 ? -32.563 -0.821 23.572 1.00 90.19 180 ILE A C 1
ATOM 1370 O O . ILE A 1 180 ? -32.949 -0.588 22.422 1.00 90.19 180 ILE A O 1
ATOM 1374 N N . ASN A 1 181 ? -31.295 -1.112 23.871 1.00 86.00 181 ASN A N 1
ATOM 1375 C CA . ASN A 1 181 ? -30.188 -1.140 22.905 1.00 86.00 181 ASN A CA 1
ATOM 1376 C C . ASN A 1 181 ? -30.159 0.122 22.019 1.00 86.00 181 ASN A C 1
ATOM 1378 O O . ASN A 1 181 ? -30.139 0.056 20.790 1.00 86.00 181 ASN A O 1
ATOM 1382 N N . GLY A 1 182 ? -30.276 1.292 22.654 1.00 85.25 182 GLY A N 1
ATOM 1383 C CA . GLY A 1 182 ? -30.279 2.591 21.975 1.00 85.25 182 GLY A CA 1
ATOM 1384 C C . GLY A 1 182 ? -31.583 2.963 21.254 1.00 85.25 182 GLY A C 1
ATOM 1385 O O . GLY A 1 182 ? -31.691 4.078 20.747 1.00 85.25 182 GLY A O 1
ATOM 1386 N N . LYS A 1 183 ? -32.605 2.094 21.226 1.00 88.62 183 LYS A N 1
ATOM 1387 C CA . LYS A 1 183 ? -33.901 2.373 20.582 1.00 88.62 183 LYS A CA 1
ATOM 1388 C C . LYS A 1 183 ? -35.006 2.602 21.607 1.00 88.62 183 LYS A C 1
ATOM 1390 O O . LYS A 1 183 ? -35.213 1.794 22.506 1.00 88.62 183 LYS A O 1
ATOM 1395 N N . LYS A 1 184 ? -35.769 3.684 21.440 1.00 91.12 184 LYS A N 1
ATOM 1396 C CA . LYS A 1 184 ? -36.955 3.975 22.257 1.00 91.12 184 LYS A CA 1
ATOM 1397 C C . LYS A 1 184 ? -38.071 2.969 21.947 1.00 91.12 184 LYS A C 1
ATOM 1399 O O . LYS A 1 184 ? -38.498 2.872 20.800 1.00 91.12 184 LYS A O 1
ATOM 1404 N N . GLN A 1 185 ? -38.564 2.258 22.956 1.00 92.44 185 GLN A N 1
ATOM 1405 C CA . GLN A 1 185 ? -39.624 1.254 22.844 1.00 92.44 185 GLN A CA 1
ATOM 1406 C C . GLN A 1 185 ? -40.693 1.464 23.921 1.00 92.44 185 GLN A C 1
ATOM 1408 O O . GLN A 1 185 ? -40.385 1.864 25.043 1.00 92.44 185 GLN A O 1
ATOM 1413 N N . LEU A 1 186 ? -41.954 1.204 23.572 1.00 91.69 186 LEU A N 1
ATOM 1414 C CA . LEU A 1 186 ? -43.086 1.213 24.498 1.00 91.69 186 LEU A CA 1
ATOM 1415 C C . LEU A 1 186 ? -43.395 -0.224 24.928 1.00 91.69 186 LEU A C 1
ATOM 1417 O O . LEU A 1 186 ? -43.736 -1.050 24.083 1.00 91.69 186 LEU A O 1
ATOM 1421 N N . ILE A 1 187 ? -43.339 -0.489 26.229 1.00 90.50 187 ILE A N 1
ATOM 1422 C CA . ILE A 1 187 ? -43.834 -1.723 26.845 1.00 90.50 187 ILE A CA 1
ATOM 1423 C C . ILE A 1 187 ? -45.301 -1.498 27.232 1.00 90.50 187 ILE A C 1
ATOM 1425 O O . ILE A 1 187 ? -45.621 -0.500 27.886 1.00 90.50 187 ILE A O 1
ATOM 1429 N N . LYS A 1 188 ? -46.190 -2.377 26.755 1.00 87.06 188 LYS A N 1
ATOM 1430 C CA . LYS A 1 188 ? -47.655 -2.253 26.847 1.00 87.06 188 LYS A CA 1
ATOM 1431 C C . LYS A 1 188 ? -48.279 -3.194 27.859 1.00 87.06 188 LYS A C 1
ATOM 1433 O O . LYS A 1 188 ? -47.679 -4.236 28.168 1.00 87.06 188 LYS A O 1
#

pLDDT: mean 86.19, std 18.24, range [39.84, 98.75]

Sequence (188 aa):
MKNLGLFISIILTALMANAQNKIEIIANGQTMTATLADTEAARQLLTRLDNGPVTIRMNDYGGFEKVGSLPWSLPASNRQITTTAGDIMLYQGDNIVIFYGSNSWSYTPLGRIDGAGVSEIRDFLSGNSINVTFAKQGQSGIDDITADTDKEPEIYTLQGRRISLAGRKISDLPKGIYIINGKKQLIK

Radius of gyration: 24.37 Å; chains: 1; bounding box: 67×30×54 Å

Secondary structure (DSSP, 8-state):
---SHHHHHHHHHHHHHHHTTEEEEEETTEEEEEEEPSSHHHHHHHHHHTT--EEEEEEEETTTEEEEE-SS------EEEE--TTEEEEETTTEEEEESS--EEEEEEEEEESS--HHHHHHHT-SSEEEEEEEE----TTTT----TTS---EEETT--EE--TT--GGGSPSEEEEETTEEEEE-

Foldseek 3Di:
DPDPPPVVVVVVVVVVVQLQQKKWKAWPNDIFIWGWDPDQQQVVVSVVLVVHKDKFKWFDDPNWKTKTFAPDFGDWPWDWDKDAAFWWWDDPRTMIMGTLHIDTDITGGTTGTPDDDSVRSCVRVDDGIIIMMMHRDDPDCVVVPPPCPVDDWFKAAPVGHTDDCVPPDPLPDPFDWIQTNNDIDTRD